Protein AF-A0A7M7N886-F1 (afdb_monomer_lite)

Secondary structure (DSSP, 8-state):
-HHHHHHHHHHHHHHHHHHHHHHHHHHHHHHHHHHHHHHHHHHHHHHHHHHHHHHHHHHHHHHHHHHHHHHHHHHHHHHHHHHHHHHHHHHHHHHHHHHHHHHHHHSPP-----SS-SSSS--S---TTSSPPPS-----TTSPP-PPPP---------------------------PPPPPPS-----GGGGS----

Sequence (198 aa):
MKVEKAKVIEVKVNMWIEERTTKEQESRKANWRLEKTKKQLEAEENRRVQEKAKENYGEWRSKKKAEKEMKEKKEKEEQSAEEEAERRRKEEAEDAYLKWKEEAKTRPFPLATRFGYPQGSVKGYHDKASYAIPSYYNPVPWMPIHTPKEHTKPVAKGKKGRGKRTNATSLGRQIQQALSPPLLFRERSAKDKLGKLR

Structure (mmCIF, N/CA/C/O backbone):
data_AF-A0A7M7N886-F1
#
_entry.id   AF-A0A7M7N886-F1
#
loop_
_atom_site.group_PDB
_atom_site.id
_atom_site.type_symbol
_atom_site.label_atom_id
_atom_site.label_alt_id
_atom_site.label_comp_id
_atom_site.label_asym_id
_atom_site.label_entity_id
_atom_site.label_seq_id
_atom_site.pdbx_PDB_ins_code
_atom_site.Cartn_x
_atom_site.Cartn_y
_atom_site.Cartn_z
_atom_site.occupancy
_atom_site.B_iso_or_equiv
_atom_site.auth_seq_id
_atom_site.auth_comp_id
_atom_site.auth_asym_id
_atom_site.auth_atom_id
_atom_site.pdbx_PDB_model_num
ATOM 1 N N . MET A 1 1 ? 44.925 1.756 -79.063 1.00 57.44 1 MET A N 1
ATOM 2 C CA . MET A 1 1 ? 43.644 2.502 -79.004 1.00 57.44 1 MET A CA 1
ATOM 3 C C . MET A 1 1 ? 42.520 1.786 -78.240 1.00 57.44 1 MET A C 1
ATOM 5 O O . MET A 1 1 ? 42.131 2.293 -77.199 1.00 57.44 1 MET A O 1
ATOM 9 N N . LYS A 1 2 ? 41.951 0.648 -78.688 1.00 66.12 2 LYS A N 1
ATOM 10 C CA . LYS A 1 2 ? 40.822 -0.003 -77.962 1.00 66.12 2 LYS A CA 1
ATOM 11 C C . LYS A 1 2 ? 41.235 -0.655 -76.629 1.00 66.12 2 LYS A C 1
ATOM 13 O O . LYS A 1 2 ? 40.514 -0.539 -75.646 1.00 66.12 2 LYS A O 1
ATOM 18 N N . VAL A 1 3 ? 42.416 -1.274 -76.590 1.00 71.88 3 VAL A N 1
ATOM 19 C CA . VAL A 1 3 ? 42.955 -1.955 -75.396 1.00 71.88 3 VAL A CA 1
ATOM 20 C C . VAL A 1 3 ? 43.339 -0.963 -74.289 1.00 71.88 3 VAL A C 1
ATOM 22 O O . VAL A 1 3 ? 43.089 -1.220 -73.119 1.00 71.88 3 VAL A O 1
ATOM 25 N N . GLU A 1 4 ? 43.883 0.205 -74.639 1.00 75.56 4 GLU A N 1
ATOM 26 C CA . GLU A 1 4 ? 44.219 1.253 -73.658 1.00 75.56 4 GLU A CA 1
ATOM 27 C C . GLU A 1 4 ? 42.962 1.866 -73.038 1.00 75.56 4 GLU A C 1
ATOM 29 O O . GLU A 1 4 ? 42.900 2.054 -71.827 1.00 75.56 4 GLU A O 1
ATOM 34 N N . LYS A 1 5 ? 41.923 2.106 -73.849 1.00 81.62 5 LYS A N 1
ATOM 35 C CA . LYS A 1 5 ? 40.625 2.591 -73.359 1.00 81.62 5 LYS A CA 1
ATOM 36 C C . LYS A 1 5 ? 39.976 1.603 -72.385 1.00 81.62 5 LYS A C 1
ATOM 38 O O . LYS A 1 5 ? 39.427 2.037 -71.381 1.00 81.62 5 LYS A O 1
ATOM 43 N N . ALA A 1 6 ? 40.078 0.296 -72.641 1.00 85.00 6 ALA A N 1
ATOM 44 C CA . ALA A 1 6 ? 39.566 -0.735 -71.736 1.00 85.00 6 ALA A CA 1
ATOM 45 C C . ALA A 1 6 ? 40.275 -0.719 -70.370 1.00 85.00 6 ALA A C 1
ATOM 47 O O . ALA A 1 6 ? 39.605 -0.725 -69.343 1.00 85.00 6 ALA A O 1
ATOM 48 N N . LYS A 1 7 ? 41.609 -0.589 -70.352 1.00 86.75 7 LYS A N 1
ATOM 49 C CA . LYS A 1 7 ? 42.390 -0.485 -69.105 1.00 86.75 7 LYS A CA 1
ATOM 50 C C . LYS A 1 7 ? 42.021 0.754 -68.283 1.00 86.75 7 LYS A C 1
ATOM 52 O O . LYS A 1 7 ? 41.897 0.676 -67.068 1.00 86.75 7 LYS A O 1
ATOM 57 N N . VAL A 1 8 ? 41.800 1.895 -68.940 1.00 88.88 8 VAL A N 1
ATOM 58 C CA . VAL A 1 8 ? 41.367 3.132 -68.261 1.00 88.88 8 VAL A CA 1
ATOM 59 C C . VAL A 1 8 ? 39.975 2.972 -67.637 1.00 88.88 8 VAL A C 1
ATOM 61 O O . VAL A 1 8 ? 39.734 3.463 -66.535 1.00 88.88 8 VAL A O 1
ATOM 64 N N . ILE A 1 9 ? 39.063 2.272 -68.317 1.00 89.75 9 ILE A N 1
ATOM 65 C CA . ILE A 1 9 ? 37.723 1.983 -67.788 1.00 89.75 9 ILE A CA 1
ATOM 66 C C . ILE A 1 9 ? 37.813 1.051 -66.576 1.00 89.75 9 ILE A C 1
ATOM 68 O O . ILE A 1 9 ? 37.182 1.328 -65.562 1.00 89.75 9 ILE A O 1
ATOM 72 N N . GLU A 1 10 ? 38.620 -0.005 -66.650 1.00 90.56 10 GLU A N 1
ATOM 73 C CA . GLU A 1 10 ? 38.804 -0.973 -65.563 1.00 90.56 10 GLU A CA 1
ATOM 74 C C . GLU A 1 10 ? 39.349 -0.319 -64.287 1.00 90.56 10 GLU A C 1
ATOM 76 O O . GLU A 1 10 ? 38.781 -0.495 -63.211 1.00 90.56 10 GLU A O 1
ATOM 81 N N . VAL A 1 11 ? 40.372 0.533 -64.411 1.00 92.88 11 VAL A N 1
ATOM 82 C CA . VAL A 1 11 ? 40.901 1.312 -63.278 1.00 92.88 11 VAL A CA 1
ATOM 83 C C . VAL A 1 11 ? 39.811 2.188 -62.660 1.00 92.88 11 VAL A C 1
ATOM 85 O O . VAL A 1 11 ? 39.666 2.230 -61.441 1.00 92.88 11 VAL A O 1
ATOM 88 N N . LYS A 1 12 ? 38.995 2.852 -63.485 1.00 94.75 12 LYS A N 1
ATOM 89 C CA . LYS A 1 12 ? 37.925 3.732 -63.000 1.00 94.75 12 LYS A CA 1
ATOM 90 C C . LYS A 1 12 ? 36.789 2.965 -62.316 1.00 94.75 12 LYS A C 1
ATOM 92 O O . LYS A 1 12 ? 36.244 3.450 -61.327 1.00 94.75 12 LYS A O 1
ATOM 97 N N . VAL A 1 13 ? 36.450 1.775 -62.813 1.00 94.44 13 VAL A N 1
ATOM 98 C CA . VAL A 1 13 ? 35.475 0.873 -62.182 1.00 94.44 13 VAL A CA 1
ATOM 99 C C . VAL A 1 13 ? 35.997 0.380 -60.833 1.00 94.44 13 VAL A C 1
ATOM 101 O O . VAL A 1 13 ? 35.259 0.439 -59.853 1.00 94.44 13 VAL A O 1
ATOM 104 N N . ASN A 1 14 ? 37.264 -0.029 -60.753 1.00 94.38 14 ASN A N 1
ATOM 105 C CA . ASN A 1 14 ? 37.869 -0.494 -59.503 1.00 94.38 14 ASN A CA 1
ATOM 106 C C . ASN A 1 14 ? 37.938 0.623 -58.455 1.00 94.38 14 ASN A C 1
ATOM 108 O O . ASN A 1 14 ? 37.490 0.419 -57.330 1.00 94.38 14 ASN A O 1
ATOM 112 N N . MET A 1 15 ? 38.369 1.828 -58.843 1.00 93.31 15 MET A N 1
ATOM 113 C CA . MET A 1 15 ? 38.343 2.999 -57.957 1.00 93.31 15 MET A CA 1
ATOM 114 C C . MET A 1 15 ? 36.932 3.293 -57.430 1.00 93.31 15 MET A C 1
ATOM 116 O O . MET A 1 15 ? 36.754 3.558 -56.245 1.00 93.31 15 MET A O 1
ATOM 120 N N . TRP A 1 16 ? 35.911 3.208 -58.290 1.00 93.81 16 TRP A N 1
ATOM 121 C CA . TRP A 1 16 ? 34.522 3.419 -57.877 1.00 93.81 16 TRP A CA 1
ATOM 122 C C . TRP A 1 16 ? 34.019 2.341 -56.903 1.00 93.81 16 TRP A C 1
ATOM 124 O O . TRP A 1 16 ? 33.287 2.648 -55.960 1.00 93.81 16 TRP A O 1
ATOM 134 N N . ILE A 1 17 ? 34.419 1.080 -57.092 1.00 94.06 17 ILE A N 1
ATOM 135 C CA . ILE A 1 17 ? 34.090 -0.020 -56.174 1.00 94.06 17 ILE A CA 1
ATOM 136 C C . ILE A 1 17 ? 34.770 0.193 -54.814 1.00 94.06 17 ILE A C 1
ATOM 138 O O . ILE A 1 17 ? 34.124 0.041 -53.775 1.00 94.06 17 ILE A O 1
ATOM 142 N N . GLU A 1 18 ? 36.044 0.578 -54.796 1.00 93.31 18 GLU A N 1
ATOM 143 C CA . GLU A 1 18 ? 36.793 0.866 -53.568 1.00 93.31 18 GLU A CA 1
ATOM 144 C C . GLU A 1 18 ? 36.196 2.054 -52.803 1.00 93.31 18 GLU A C 1
ATOM 146 O O . GLU A 1 18 ? 35.940 1.959 -51.602 1.00 93.31 18 GLU A O 1
ATOM 151 N N . GLU A 1 19 ? 35.868 3.148 -53.489 1.00 93.56 19 GLU A N 1
ATOM 152 C CA . GLU A 1 19 ? 35.222 4.313 -52.877 1.00 93.56 19 GLU A CA 1
ATOM 153 C C . GLU A 1 19 ? 33.834 3.963 -52.308 1.00 93.56 19 GLU A C 1
ATOM 155 O O . GLU A 1 19 ? 33.468 4.365 -51.201 1.00 93.56 19 GLU A O 1
ATOM 160 N N . ARG A 1 20 ? 33.051 3.147 -53.025 1.00 94.12 20 ARG A N 1
ATOM 161 C CA . ARG A 1 20 ? 31.726 2.723 -52.555 1.00 94.12 20 ARG A CA 1
ATOM 162 C C . ARG A 1 20 ? 31.818 1.794 -51.345 1.00 94.12 20 ARG A C 1
ATOM 164 O O . ARG A 1 20 ? 31.055 1.957 -50.394 1.00 94.12 20 ARG A O 1
ATOM 171 N N . THR A 1 21 ? 32.736 0.831 -51.373 1.00 93.44 21 THR A N 1
ATOM 172 C CA . THR A 1 21 ? 32.912 -0.138 -50.281 1.00 93.44 21 THR A CA 1
ATOM 173 C C . THR A 1 21 ? 33.488 0.517 -49.031 1.00 93.44 21 THR A C 1
ATOM 175 O O . THR A 1 21 ? 33.004 0.243 -47.935 1.00 93.44 21 THR A O 1
ATOM 178 N N . THR A 1 22 ? 34.450 1.431 -49.161 1.00 92.44 22 THR A N 1
ATOM 179 C CA . THR A 1 22 ? 34.992 2.198 -48.026 1.00 92.44 22 THR A CA 1
ATOM 180 C C . THR A 1 22 ? 33.922 3.073 -47.376 1.00 92.44 22 THR A C 1
ATOM 182 O O . THR A 1 22 ? 33.706 2.967 -46.168 1.00 92.44 22 THR A O 1
ATOM 185 N N . LYS A 1 23 ? 33.158 3.833 -48.169 1.00 92.00 23 LYS A N 1
ATOM 186 C CA . LYS A 1 23 ? 32.044 4.656 -47.674 1.00 92.00 23 LYS A CA 1
ATOM 187 C C . LYS A 1 23 ? 30.966 3.830 -46.971 1.00 92.00 23 LYS A C 1
ATOM 189 O O . LYS A 1 23 ? 30.429 4.234 -45.938 1.00 92.00 23 LYS A O 1
ATOM 194 N N . GLU A 1 24 ? 30.650 2.650 -47.502 1.00 93.62 24 GLU A N 1
ATOM 195 C CA . GLU A 1 24 ? 29.711 1.728 -46.866 1.00 93.62 24 GLU A CA 1
ATOM 196 C C . GLU A 1 24 ? 30.257 1.176 -45.540 1.00 93.62 24 GLU A C 1
ATOM 198 O O . GLU A 1 24 ? 29.531 1.126 -44.546 1.00 93.62 24 GLU A O 1
ATOM 203 N N . GLN A 1 25 ? 31.540 0.808 -45.482 1.00 92.00 25 GLN A N 1
ATOM 204 C CA . GLN A 1 25 ? 32.192 0.351 -44.252 1.00 92.00 25 GLN A CA 1
ATOM 205 C C . GLN A 1 25 ? 32.219 1.443 -43.177 1.00 92.00 25 GLN A C 1
ATOM 207 O O . GLN A 1 25 ? 31.954 1.164 -42.006 1.00 92.00 25 GLN A O 1
ATOM 212 N N . GLU A 1 26 ? 32.494 2.690 -43.551 1.00 94.38 26 GLU A N 1
ATOM 213 C CA . GLU A 1 26 ? 32.449 3.835 -42.639 1.00 94.38 26 GLU A CA 1
ATOM 214 C C . GLU A 1 26 ? 31.038 4.088 -42.110 1.00 94.38 26 GLU A C 1
ATOM 216 O O . GLU A 1 26 ? 30.856 4.224 -40.898 1.00 94.38 26 GLU A O 1
ATOM 221 N N . SER A 1 27 ? 30.027 4.056 -42.983 1.00 92.50 27 SER A N 1
ATOM 222 C CA . SER A 1 27 ? 28.624 4.194 -42.582 1.00 92.50 27 SER A CA 1
ATOM 223 C C . SER A 1 27 ? 28.188 3.069 -41.639 1.00 92.50 27 SER A C 1
ATOM 225 O O . SER A 1 27 ? 27.588 3.331 -40.596 1.00 92.50 27 SER A O 1
ATOM 227 N N . ARG A 1 28 ? 28.562 1.816 -41.929 1.00 94.00 28 ARG A N 1
ATOM 228 C CA . ARG A 1 28 ? 28.295 0.667 -41.048 1.00 94.00 28 ARG A CA 1
ATOM 229 C C . ARG A 1 28 ? 28.951 0.841 -39.679 1.00 94.00 28 ARG A C 1
ATOM 231 O O . ARG A 1 28 ? 28.299 0.609 -38.662 1.00 94.00 28 ARG A O 1
ATOM 238 N N . LYS A 1 29 ? 30.210 1.290 -39.626 1.00 95.44 29 LYS A N 1
ATOM 239 C CA . LYS A 1 29 ? 30.918 1.566 -38.363 1.00 95.44 29 LYS A CA 1
ATOM 240 C C . LYS A 1 29 ? 30.273 2.716 -37.587 1.00 95.44 29 LYS A C 1
ATOM 242 O O . LYS A 1 29 ? 30.140 2.612 -36.369 1.00 95.44 29 LYS A O 1
ATOM 247 N N . ALA A 1 30 ? 29.860 3.787 -38.263 1.00 94.81 30 ALA A N 1
ATOM 248 C CA . ALA A 1 30 ? 29.173 4.918 -37.644 1.00 94.81 30 ALA A CA 1
ATOM 249 C C . ALA A 1 30 ? 27.814 4.500 -37.058 1.00 94.81 30 ALA A C 1
ATOM 251 O O . ALA A 1 30 ? 27.554 4.750 -35.881 1.00 94.81 30 ALA A O 1
ATOM 252 N N . ASN A 1 31 ? 27.005 3.771 -37.831 1.00 95.06 31 ASN A N 1
ATOM 253 C CA . ASN A 1 31 ? 25.720 3.234 -37.381 1.00 95.06 31 ASN A CA 1
ATOM 254 C C . ASN A 1 31 ? 25.890 2.266 -36.206 1.00 95.06 31 ASN A C 1
ATOM 256 O O . ASN A 1 31 ? 25.141 2.342 -35.239 1.00 95.06 31 ASN A O 1
ATOM 260 N N . TRP A 1 32 ? 26.912 1.405 -36.231 1.00 95.12 32 TRP A N 1
ATOM 261 C CA . TRP A 1 32 ? 27.208 0.509 -35.111 1.00 95.12 32 TRP A CA 1
ATOM 262 C C . TRP A 1 32 ? 27.558 1.271 -33.825 1.00 95.12 32 TRP A C 1
ATOM 264 O O . TRP A 1 32 ? 27.096 0.902 -32.745 1.00 95.12 32 TRP A O 1
ATOM 274 N N . ARG A 1 33 ? 28.345 2.353 -33.923 1.00 95.50 33 ARG A N 1
ATOM 275 C CA . ARG A 1 33 ? 28.667 3.209 -32.768 1.00 95.50 33 ARG A CA 1
ATOM 276 C C . ARG A 1 33 ? 27.413 3.884 -32.217 1.00 95.50 33 ARG A C 1
ATOM 278 O O . ARG A 1 33 ? 27.222 3.861 -31.007 1.00 95.50 33 ARG A O 1
ATOM 285 N N . LEU A 1 34 ? 26.564 4.422 -33.092 1.00 96.56 34 LEU A N 1
ATOM 286 C CA . LEU A 1 34 ? 25.311 5.073 -32.709 1.00 96.56 34 LEU A CA 1
ATOM 287 C C . LEU A 1 34 ? 24.330 4.095 -32.043 1.00 96.56 34 LEU A C 1
ATOM 289 O O . LEU A 1 34 ? 23.744 4.402 -31.012 1.00 96.56 34 LEU A O 1
ATOM 293 N N . GLU A 1 35 ? 24.185 2.892 -32.592 1.00 95.69 35 GLU A N 1
ATOM 294 C CA . GLU A 1 35 ? 23.367 1.834 -31.994 1.00 95.69 35 GLU A CA 1
ATOM 295 C C . GLU A 1 35 ? 23.898 1.422 -30.620 1.00 95.69 35 GLU A C 1
ATOM 297 O O . GLU A 1 35 ? 23.133 1.240 -29.674 1.00 95.69 35 GLU A O 1
ATOM 302 N N . LYS A 1 36 ? 25.222 1.307 -30.478 1.00 96.88 36 LYS A N 1
ATOM 303 C CA . LYS A 1 36 ? 25.843 0.967 -29.198 1.00 96.88 36 LYS A CA 1
ATOM 304 C C . LYS A 1 36 ? 25.600 2.049 -28.146 1.00 96.88 36 LYS A C 1
ATOM 306 O O . LYS A 1 36 ? 25.243 1.705 -27.022 1.00 96.88 36 LYS A O 1
ATOM 311 N N . THR A 1 37 ? 25.763 3.328 -28.490 1.00 96.25 37 THR A N 1
ATOM 312 C CA . THR A 1 37 ? 25.507 4.432 -27.550 1.00 96.25 37 THR A CA 1
ATOM 313 C C . THR A 1 37 ? 24.028 4.531 -27.194 1.00 96.25 37 THR A C 1
ATOM 315 O O . THR A 1 37 ? 23.695 4.682 -26.021 1.00 96.25 37 THR A O 1
ATOM 318 N N . LYS A 1 38 ? 23.130 4.354 -28.169 1.00 97.12 38 LYS A N 1
ATOM 319 C CA . LYS A 1 38 ? 21.682 4.330 -27.934 1.00 97.12 38 LYS A CA 1
ATOM 320 C C . LYS A 1 38 ? 21.278 3.207 -26.978 1.00 97.12 38 LYS A C 1
ATOM 322 O O . LYS A 1 38 ? 20.575 3.467 -26.008 1.00 97.12 38 LYS A O 1
ATOM 327 N N . LYS A 1 39 ? 21.782 1.988 -27.191 1.00 97.12 39 LYS A N 1
ATOM 328 C CA . LYS A 1 39 ? 21.530 0.848 -26.292 1.00 97.12 39 LYS A CA 1
ATOM 329 C C . LYS A 1 39 ? 22.061 1.085 -24.881 1.00 97.12 39 LYS A C 1
ATOM 331 O O . LYS A 1 39 ? 21.437 0.654 -23.919 1.00 97.12 39 LYS A O 1
ATOM 336 N N . GLN A 1 40 ? 23.206 1.754 -24.742 1.00 96.50 40 GLN A N 1
ATOM 337 C CA . GLN A 1 40 ? 23.753 2.104 -23.429 1.00 96.50 40 GLN A CA 1
ATOM 338 C C . GLN A 1 40 ? 22.868 3.115 -22.695 1.00 96.50 40 GLN A C 1
ATOM 340 O O . GLN A 1 40 ? 22.573 2.906 -21.521 1.00 96.50 40 GLN A O 1
ATOM 345 N N . LEU A 1 41 ? 22.405 4.159 -23.388 1.00 97.25 41 LEU A N 1
ATOM 346 C CA . LEU A 1 41 ? 21.486 5.147 -22.819 1.00 97.25 41 LEU A CA 1
ATOM 347 C C . LEU A 1 41 ? 20.154 4.512 -22.407 1.00 97.25 41 LEU A C 1
ATOM 349 O O . LEU A 1 41 ? 19.687 4.736 -21.295 1.00 97.25 41 LEU A O 1
ATOM 353 N N . GLU A 1 42 ? 19.581 3.667 -23.263 1.00 96.94 42 GLU A N 1
ATOM 354 C CA . GLU A 1 42 ? 18.337 2.950 -22.971 1.00 96.94 42 GLU A CA 1
ATOM 355 C C . GLU A 1 42 ? 18.496 1.990 -21.779 1.00 96.94 42 GLU A C 1
ATOM 357 O O . GLU A 1 42 ? 17.622 1.901 -20.916 1.00 96.94 42 GLU A O 1
ATOM 362 N N . ALA A 1 43 ? 19.628 1.287 -21.678 1.00 96.81 43 ALA A N 1
ATOM 363 C CA . ALA A 1 43 ? 19.917 0.431 -20.530 1.00 96.81 43 ALA A CA 1
ATOM 364 C C . ALA A 1 43 ? 20.041 1.236 -19.224 1.00 96.81 43 ALA A C 1
ATOM 366 O O . ALA A 1 43 ? 19.553 0.794 -18.182 1.00 96.81 43 ALA A O 1
ATOM 367 N N . GLU A 1 44 ? 20.665 2.415 -19.270 1.00 96.81 44 GLU A N 1
ATOM 368 C CA . GLU A 1 44 ? 20.772 3.301 -18.112 1.00 96.81 44 GLU A CA 1
ATOM 369 C C . GLU A 1 44 ? 19.407 3.866 -17.700 1.00 96.81 44 GLU A C 1
ATOM 371 O O . GLU A 1 44 ? 19.070 3.853 -16.515 1.00 96.81 44 GLU A O 1
ATOM 376 N N . GLU A 1 45 ? 18.589 4.302 -18.659 1.00 97.00 45 GLU A N 1
ATOM 377 C CA . GLU A 1 45 ? 17.225 4.769 -18.407 1.00 97.00 45 GLU A CA 1
ATOM 378 C C . GLU A 1 45 ? 16.375 3.670 -17.764 1.00 97.00 45 GLU A C 1
ATOM 380 O O . GLU A 1 45 ? 15.770 3.888 -16.712 1.00 97.00 45 GLU A O 1
ATOM 385 N N . ASN A 1 46 ? 16.406 2.458 -18.321 1.00 96.75 46 ASN A N 1
ATOM 386 C CA . ASN A 1 46 ? 15.709 1.307 -17.757 1.00 96.75 46 ASN A CA 1
ATOM 387 C C . ASN A 1 46 ? 16.173 0.999 -16.329 1.00 96.75 46 ASN A C 1
ATOM 389 O O . ASN A 1 46 ? 15.345 0.715 -15.461 1.00 96.75 46 ASN A O 1
ATOM 393 N N . ARG A 1 47 ? 17.480 1.099 -16.051 1.00 97.25 47 ARG A N 1
ATOM 394 C CA . ARG A 1 47 ? 18.012 0.921 -14.694 1.00 97.25 47 ARG A CA 1
ATOM 395 C C . ARG A 1 47 ? 17.458 1.978 -13.740 1.00 97.25 47 ARG A C 1
ATOM 397 O O . ARG A 1 47 ? 16.971 1.623 -12.670 1.00 97.25 47 ARG A O 1
ATOM 404 N N . ARG A 1 48 ? 17.449 3.251 -14.148 1.00 96.56 48 ARG A N 1
ATOM 405 C CA . ARG A 1 48 ? 16.892 4.361 -13.355 1.00 96.56 48 ARG A CA 1
ATOM 406 C C . ARG A 1 48 ? 15.398 4.177 -13.087 1.00 96.56 48 ARG A C 1
ATOM 408 O O . ARG A 1 48 ? 14.944 4.417 -11.972 1.00 96.56 48 ARG A O 1
ATOM 415 N N . VAL A 1 49 ? 14.626 3.738 -14.082 1.00 97.69 49 VAL A N 1
ATOM 416 C CA . VAL A 1 49 ? 13.192 3.446 -13.920 1.00 97.69 49 VAL A CA 1
ATOM 417 C C . VAL A 1 49 ? 12.984 2.304 -12.924 1.00 97.69 49 VAL A C 1
ATOM 419 O O . VAL A 1 49 ? 12.127 2.408 -12.048 1.00 97.69 49 VAL A O 1
ATOM 422 N N . GLN A 1 50 ? 13.786 1.241 -13.005 1.00 96.69 50 GLN A N 1
ATOM 423 C CA . GLN A 1 50 ? 13.712 0.125 -12.061 1.00 96.69 50 GLN A CA 1
ATOM 424 C C . GLN A 1 50 ? 14.111 0.524 -10.636 1.00 96.69 50 GLN A C 1
ATOM 426 O O . GLN A 1 50 ? 13.458 0.094 -9.687 1.00 96.69 50 GLN A O 1
ATOM 431 N N . GLU A 1 51 ? 15.158 1.332 -10.467 1.00 97.44 51 GLU A N 1
ATOM 432 C CA . GLU A 1 51 ? 15.580 1.862 -9.164 1.00 97.44 51 GLU A CA 1
ATOM 433 C C . GLU A 1 51 ? 14.462 2.708 -8.537 1.00 97.44 51 GLU A C 1
ATOM 435 O O . GLU A 1 51 ? 14.029 2.407 -7.425 1.00 97.44 51 GLU A O 1
ATOM 440 N N . LYS A 1 52 ? 13.889 3.652 -9.296 1.00 97.81 52 LYS A N 1
ATOM 441 C CA . LYS A 1 52 ? 12.732 4.451 -8.855 1.00 97.81 52 LYS A CA 1
ATOM 442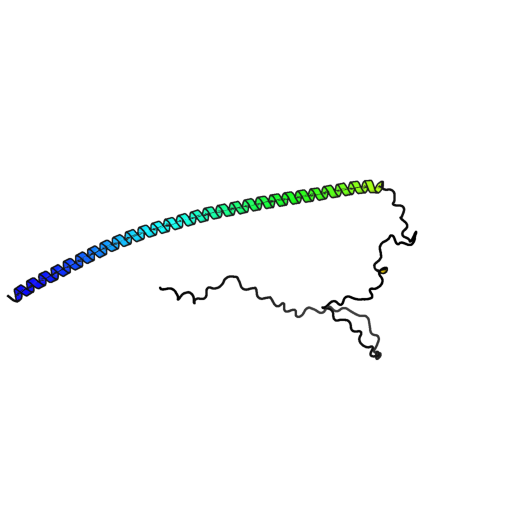 C C . LYS A 1 52 ? 11.517 3.592 -8.512 1.00 97.81 52 LYS A C 1
ATOM 444 O O . LYS A 1 52 ? 10.830 3.847 -7.530 1.00 97.81 52 LYS A O 1
ATOM 449 N N . ALA A 1 53 ? 11.233 2.557 -9.303 1.00 97.12 53 ALA A N 1
ATOM 450 C CA . ALA A 1 53 ? 10.121 1.652 -9.023 1.00 97.12 53 ALA A CA 1
ATOM 451 C C . ALA A 1 53 ? 10.326 0.882 -7.708 1.00 97.12 53 ALA A C 1
ATOM 453 O O . ALA A 1 53 ? 9.375 0.711 -6.943 1.00 97.12 53 ALA A O 1
ATOM 454 N N . LYS A 1 54 ? 11.558 0.440 -7.424 1.00 97.62 54 LYS A N 1
ATOM 455 C CA . LYS A 1 54 ? 11.909 -0.234 -6.165 1.00 97.62 54 LYS A CA 1
ATOM 456 C C . LYS A 1 54 ? 11.800 0.707 -4.967 1.00 97.62 54 LYS A C 1
ATOM 458 O O . LYS A 1 54 ? 11.250 0.298 -3.947 1.00 97.62 54 LYS A O 1
ATOM 463 N N . GLU A 1 55 ? 12.283 1.939 -5.102 1.00 97.56 55 GLU A N 1
ATOM 464 C CA . GLU A 1 55 ? 12.183 2.981 -4.075 1.00 97.56 55 GLU A CA 1
ATOM 465 C C . GLU A 1 55 ? 10.716 3.295 -3.755 1.00 97.56 55 GLU A C 1
ATOM 467 O O . GLU A 1 55 ? 10.279 3.089 -2.623 1.00 97.56 55 GLU A O 1
ATOM 472 N N . ASN A 1 56 ? 9.917 3.621 -4.777 1.00 97.75 56 ASN A N 1
ATOM 473 C CA . ASN A 1 56 ? 8.484 3.890 -4.634 1.00 97.75 56 ASN A CA 1
ATOM 474 C C . ASN A 1 56 ? 7.732 2.721 -3.982 1.00 97.75 56 ASN A C 1
ATOM 476 O O . ASN A 1 56 ? 6.856 2.916 -3.137 1.00 97.75 56 ASN A O 1
ATOM 480 N N . TYR A 1 57 ? 8.057 1.482 -4.365 1.00 97.00 57 TYR A N 1
ATOM 481 C CA . TYR A 1 57 ? 7.455 0.299 -3.756 1.00 97.00 57 TYR A CA 1
ATOM 482 C C . TYR A 1 57 ? 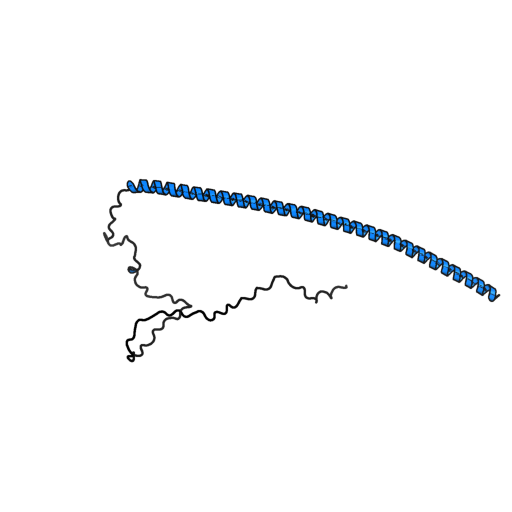7.851 0.147 -2.281 1.00 97.00 57 TYR A C 1
ATOM 484 O O . TYR A 1 57 ? 7.006 -0.191 -1.447 1.00 97.00 57 TYR A O 1
ATOM 492 N N . GLY A 1 58 ? 9.114 0.420 -1.945 1.00 97.81 58 GLY A N 1
ATOM 493 C CA . GLY A 1 58 ? 9.612 0.431 -0.572 1.00 97.81 58 GLY A CA 1
ATOM 494 C C . GLY A 1 58 ? 8.890 1.460 0.298 1.00 97.81 58 GLY A C 1
ATOM 495 O O . GLY A 1 58 ? 8.379 1.111 1.364 1.00 97.81 58 GLY A O 1
ATOM 496 N N . GLU A 1 59 ? 8.767 2.696 -0.182 1.00 97.75 59 GLU A N 1
ATOM 497 C CA . GLU A 1 59 ? 8.031 3.764 0.500 1.00 97.75 59 GLU A CA 1
ATOM 498 C C . GLU A 1 59 ? 6.558 3.406 0.704 1.00 97.75 59 GLU A C 1
ATOM 500 O O . GLU A 1 59 ? 6.031 3.505 1.817 1.00 97.75 59 GLU A O 1
ATOM 505 N N . TRP A 1 60 ? 5.891 2.922 -0.347 1.00 97.94 60 TRP A N 1
ATOM 506 C CA . TRP A 1 60 ? 4.496 2.497 -0.274 1.00 97.94 60 TRP A CA 1
ATOM 507 C C . TRP A 1 60 ? 4.294 1.379 0.753 1.00 97.94 60 TRP A C 1
ATOM 509 O O . TRP A 1 60 ? 3.350 1.425 1.548 1.00 97.94 60 TRP A O 1
ATOM 519 N N . ARG A 1 61 ? 5.202 0.396 0.790 1.00 96.88 61 ARG A N 1
ATOM 520 C CA . ARG A 1 61 ? 5.169 -0.704 1.762 1.00 96.88 61 ARG A CA 1
ATOM 521 C C . ARG A 1 61 ? 5.328 -0.193 3.193 1.00 96.88 61 ARG A C 1
ATOM 523 O O . ARG A 1 61 ? 4.575 -0.616 4.070 1.00 96.88 61 ARG A O 1
ATOM 530 N N . SER A 1 62 ? 6.271 0.718 3.425 1.00 96.94 62 SER A N 1
ATOM 531 C CA . SER A 1 62 ? 6.494 1.341 4.734 1.00 96.94 62 SER A CA 1
ATOM 532 C C . SER A 1 62 ? 5.272 2.138 5.185 1.00 96.94 62 SER A C 1
ATOM 534 O O . SER A 1 62 ? 4.793 1.946 6.303 1.00 96.94 62 SER A O 1
ATOM 536 N N . LYS A 1 63 ? 4.684 2.938 4.287 1.00 97.69 63 LYS A N 1
ATOM 537 C CA . LYS A 1 63 ? 3.444 3.680 4.550 1.00 97.69 63 LYS A CA 1
ATOM 538 C C . LYS A 1 63 ? 2.283 2.747 4.890 1.00 97.69 63 LYS A C 1
ATOM 540 O O . LYS A 1 63 ? 1.563 2.993 5.853 1.00 97.69 63 LYS A O 1
ATOM 545 N N . LYS A 1 64 ? 2.126 1.643 4.154 1.00 97.50 64 LYS A N 1
ATOM 546 C CA . LYS A 1 64 ? 1.085 0.641 4.428 1.00 97.50 64 LYS A CA 1
ATOM 547 C C . LYS A 1 64 ? 1.283 -0.078 5.756 1.00 97.50 64 LYS A C 1
ATOM 549 O O . LYS A 1 64 ? 0.297 -0.395 6.417 1.00 97.50 64 LYS A O 1
ATOM 554 N N . LYS A 1 65 ? 2.529 -0.334 6.159 1.00 97.19 65 LYS A N 1
ATOM 555 C CA . LYS A 1 65 ? 2.831 -0.913 7.471 1.00 97.19 65 LYS A CA 1
ATOM 556 C C . LYS A 1 65 ? 2.466 0.057 8.598 1.00 97.19 65 LYS A C 1
ATOM 558 O O . LYS A 1 65 ? 1.765 -0.348 9.517 1.00 97.19 65 LYS A O 1
ATOM 563 N N . ALA A 1 66 ? 2.863 1.324 8.479 1.00 97.19 66 ALA A N 1
ATOM 564 C CA . ALA A 1 66 ? 2.530 2.360 9.456 1.00 97.19 66 ALA A CA 1
ATOM 565 C C . ALA A 1 66 ? 1.011 2.580 9.580 1.00 97.19 66 ALA A C 1
ATOM 567 O O . ALA A 1 66 ? 0.488 2.670 10.684 1.00 97.19 66 ALA A O 1
ATOM 568 N N . GLU A 1 67 ? 0.280 2.597 8.460 1.00 96.25 67 GLU A N 1
ATOM 569 C CA . GLU A 1 67 ? -1.186 2.705 8.453 1.00 96.25 67 GLU A CA 1
ATOM 570 C C . GLU A 1 67 ? -1.856 1.538 9.197 1.00 96.25 67 GLU A C 1
ATOM 572 O O . GLU A 1 67 ? -2.772 1.755 9.990 1.00 96.25 67 GLU A O 1
ATOM 577 N N . LYS A 1 68 ? -1.380 0.304 8.981 1.00 95.88 68 LYS A N 1
ATOM 578 C CA . LYS A 1 68 ? -1.880 -0.876 9.701 1.00 95.88 68 LYS A CA 1
ATOM 579 C C . LYS A 1 68 ? -1.601 -0.795 11.197 1.00 95.88 68 LYS A C 1
ATOM 581 O O . LYS A 1 68 ? -2.506 -1.052 11.976 1.00 95.88 68 LYS A O 1
ATOM 586 N N . GLU A 1 69 ? -0.390 -0.406 11.582 1.00 96.00 69 GLU A N 1
ATOM 587 C CA . GLU A 1 69 ? -0.007 -0.282 12.991 1.00 96.00 69 GLU A CA 1
ATOM 588 C C . GLU A 1 69 ? -0.819 0.807 13.709 1.00 96.00 69 GLU A C 1
ATOM 590 O O . GLU A 1 69 ? -1.267 0.606 14.833 1.00 96.00 69 GLU A O 1
ATOM 595 N N . MET A 1 70 ? -1.071 1.946 13.056 1.00 94.38 70 MET A N 1
ATOM 596 C CA . MET A 1 70 ? -1.931 2.998 13.612 1.00 94.38 70 MET A CA 1
ATOM 597 C C . MET A 1 70 ? -3.377 2.523 13.773 1.00 94.38 70 MET A C 1
ATOM 599 O O . MET A 1 70 ? -4.018 2.832 14.775 1.00 94.38 70 MET A O 1
ATOM 603 N N . LYS A 1 71 ? -3.889 1.750 12.807 1.00 95.94 71 LYS A N 1
ATOM 604 C CA . LYS A 1 71 ? -5.230 1.166 12.896 1.00 95.94 71 LYS A CA 1
ATOM 605 C C . LYS A 1 71 ? -5.328 0.148 14.033 1.00 95.94 71 LYS A C 1
ATOM 607 O O . LYS A 1 71 ? -6.279 0.206 14.798 1.00 95.94 71 LYS A O 1
ATOM 612 N N . GLU A 1 72 ? -4.338 -0.728 14.164 1.00 95.81 72 GLU A N 1
ATOM 613 C CA . GLU A 1 72 ? -4.271 -1.734 15.228 1.00 95.81 72 GLU A CA 1
ATOM 614 C C . GLU A 1 72 ? -4.166 -1.088 16.615 1.00 95.81 72 GLU A C 1
ATOM 616 O O . GLU A 1 72 ? -4.874 -1.486 17.535 1.00 95.81 72 GLU A O 1
ATOM 621 N N . LYS A 1 73 ? -3.345 -0.040 16.768 1.00 95.75 73 LYS A N 1
ATOM 622 C CA . LYS A 1 73 ? -3.264 0.724 18.024 1.00 95.75 73 LYS A CA 1
ATOM 623 C C . LYS A 1 73 ? -4.602 1.354 18.393 1.00 95.75 73 LYS A C 1
ATOM 625 O O . LYS A 1 73 ? -5.007 1.252 19.544 1.00 95.75 73 LYS A O 1
ATOM 630 N N . LYS A 1 74 ? -5.290 1.956 17.419 1.00 95.88 74 LYS A N 1
ATOM 631 C CA . LYS A 1 74 ? -6.605 2.562 17.639 1.00 95.88 74 LYS A CA 1
ATOM 632 C C . LYS A 1 74 ? -7.658 1.523 18.025 1.00 95.88 74 LYS A C 1
ATOM 634 O O . LYS A 1 74 ? -8.417 1.755 18.953 1.00 95.88 74 LYS A O 1
ATOM 639 N N . GLU A 1 75 ? -7.682 0.382 17.342 1.00 95.56 75 GLU A N 1
ATOM 640 C CA . GLU A 1 75 ? -8.605 -0.716 17.652 1.00 95.56 75 GLU A CA 1
ATOM 641 C C . GLU A 1 75 ? -8.341 -1.288 19.050 1.00 95.56 75 GLU A C 1
ATOM 643 O O . GLU A 1 75 ? -9.278 -1.532 19.801 1.00 95.56 75 GLU A O 1
ATOM 648 N N . LYS A 1 76 ? -7.072 -1.425 19.444 1.00 95.69 76 LYS A N 1
ATOM 649 C CA . LYS A 1 76 ? -6.702 -1.868 20.791 1.00 95.69 76 LYS A CA 1
ATOM 650 C C . LYS A 1 76 ? -7.104 -0.862 21.874 1.00 95.69 76 LYS A C 1
ATOM 652 O O . LYS A 1 76 ? -7.555 -1.270 22.940 1.00 95.69 76 LYS A O 1
ATOM 657 N N . GLU A 1 77 ? -6.932 0.433 21.617 1.00 95.19 77 GLU A N 1
ATOM 658 C CA . GLU A 1 77 ? -7.374 1.497 22.525 1.00 95.19 77 GLU A CA 1
ATOM 659 C C . GLU A 1 77 ? -8.902 1.487 22.677 1.00 95.19 77 GLU A C 1
ATOM 661 O O . GLU A 1 77 ? -9.401 1.492 23.799 1.00 95.19 77 GLU A O 1
ATOM 666 N N . GLU A 1 78 ? -9.637 1.370 21.569 1.00 94.81 78 GLU A N 1
ATOM 667 C CA . GLU A 1 78 ? -11.101 1.280 21.559 1.00 94.81 78 GLU A CA 1
ATOM 668 C C . GLU A 1 78 ? -11.606 0.035 22.301 1.00 94.81 78 GLU A C 1
ATOM 670 O O . GLU A 1 78 ? -12.490 0.157 23.145 1.00 94.81 78 GLU A O 1
ATOM 675 N N . GLN A 1 79 ? -10.986 -1.131 22.085 1.00 93.00 79 GLN A N 1
ATOM 676 C CA . GLN A 1 79 ? -11.296 -2.356 22.833 1.00 93.00 79 GLN A CA 1
ATOM 677 C C . GLN A 1 79 ? -11.046 -2.182 24.334 1.00 93.00 79 GLN A C 1
ATOM 679 O O . GLN A 1 79 ? -11.905 -2.519 25.143 1.00 93.00 79 GLN A O 1
ATOM 684 N N . SER A 1 80 ? -9.906 -1.601 24.723 1.00 93.44 80 SER A N 1
ATOM 685 C CA . SER A 1 80 ? -9.611 -1.363 26.142 1.00 93.44 80 SER A CA 1
ATOM 686 C C . SER A 1 80 ? -10.582 -0.369 26.789 1.00 93.44 80 SER A C 1
ATOM 688 O O . SER A 1 80 ? -10.983 -0.553 27.938 1.00 93.44 80 SER A O 1
ATOM 690 N N . ALA A 1 81 ? -11.010 0.652 26.042 1.00 94.94 81 ALA A N 1
ATOM 691 C CA . ALA A 1 81 ? -11.995 1.622 26.502 1.00 94.94 81 ALA A CA 1
ATOM 692 C C . ALA A 1 81 ? -13.394 0.998 26.627 1.00 94.94 81 ALA A C 1
ATOM 694 O O . ALA A 1 81 ? -14.124 1.316 27.567 1.00 94.94 81 ALA A O 1
ATOM 695 N N . GLU A 1 82 ? -13.774 0.099 25.715 1.00 95.06 82 GLU A N 1
ATOM 696 C CA . GLU A 1 82 ? -15.042 -0.631 25.780 1.00 95.06 82 GLU A CA 1
ATOM 697 C C . GLU A 1 82 ? -15.070 -1.604 26.966 1.00 95.06 82 GLU A C 1
ATOM 699 O O . GLU A 1 82 ? -16.054 -1.627 27.706 1.00 95.06 82 GLU A O 1
ATOM 704 N N . GLU A 1 83 ? -13.977 -2.331 27.216 1.00 94.44 83 GLU A N 1
ATOM 705 C CA . GLU A 1 83 ? -13.832 -3.200 28.391 1.00 94.44 83 GLU A CA 1
ATOM 706 C C . GLU A 1 83 ? -13.949 -2.409 29.705 1.00 94.44 83 GLU A C 1
ATOM 708 O O . GLU A 1 83 ? -14.654 -2.825 30.631 1.00 94.44 83 GLU A O 1
ATOM 713 N N . GLU A 1 84 ? -13.305 -1.240 29.795 1.00 94.56 84 GLU A N 1
ATOM 714 C CA . GLU A 1 84 ? -13.420 -0.369 30.967 1.00 94.56 84 GLU A CA 1
ATOM 715 C C . GLU A 1 84 ? -14.843 0.185 31.127 1.00 94.56 84 GLU A C 1
ATOM 717 O O . GLU A 1 84 ? -15.388 0.180 32.234 1.00 94.56 84 GLU A O 1
ATOM 722 N N . ALA A 1 85 ? -15.483 0.609 30.035 1.00 95.06 85 ALA A N 1
ATOM 723 C CA . ALA A 1 85 ? -16.865 1.079 30.056 1.00 95.06 85 ALA A CA 1
ATOM 724 C C . ALA A 1 85 ? -17.848 -0.029 30.471 1.00 95.06 85 ALA A C 1
ATOM 726 O O . ALA A 1 85 ? -18.795 0.234 31.218 1.00 95.06 85 ALA A O 1
ATOM 727 N N . GLU A 1 86 ? -17.630 -1.272 30.033 1.00 95.00 86 GLU A N 1
ATOM 728 C CA . GLU A 1 86 ? -18.438 -2.417 30.450 1.00 95.00 86 GLU A CA 1
ATOM 729 C C . GLU A 1 86 ? -18.239 -2.722 31.938 1.00 95.00 86 GLU A C 1
ATOM 731 O O . GLU A 1 86 ? -19.218 -2.966 32.649 1.00 95.00 86 GLU A O 1
ATOM 736 N N . ARG A 1 87 ? -16.997 -2.656 32.436 1.00 95.44 87 ARG A N 1
ATOM 737 C CA . ARG A 1 87 ? -16.708 -2.836 33.864 1.00 95.44 87 ARG A CA 1
ATOM 738 C C . ARG A 1 87 ? -17.397 -1.765 34.709 1.00 95.44 87 ARG A C 1
ATOM 740 O O . ARG A 1 87 ? -18.078 -2.111 35.669 1.00 95.44 87 ARG A O 1
ATOM 747 N N . ARG A 1 88 ? -17.322 -0.495 34.301 1.00 95.69 88 ARG A N 1
ATOM 748 C CA . ARG A 1 88 ? -18.022 0.611 34.977 1.00 95.69 88 ARG A CA 1
ATOM 749 C C . ARG A 1 88 ? -19.534 0.426 34.976 1.00 95.69 88 ARG A C 1
ATOM 751 O O . ARG A 1 88 ? -20.162 0.586 36.012 1.00 95.69 88 ARG A O 1
ATOM 758 N N . ARG A 1 89 ? -20.122 0.008 33.851 1.00 96.56 89 ARG A N 1
ATOM 759 C CA . ARG A 1 89 ? -21.562 -0.292 33.777 1.00 96.56 89 ARG A CA 1
ATOM 760 C C . ARG A 1 89 ? -21.965 -1.413 34.743 1.00 96.56 89 ARG A C 1
ATOM 762 O O . ARG A 1 89 ? -23.059 -1.361 35.298 1.00 96.56 89 ARG A O 1
ATOM 769 N N . LYS A 1 90 ? -21.112 -2.428 34.927 1.00 97.00 90 LYS A N 1
ATOM 770 C CA . LYS A 1 90 ? -21.343 -3.515 35.895 1.00 97.00 90 LYS A CA 1
ATOM 771 C C . LYS A 1 90 ? -21.270 -3.004 37.332 1.00 97.00 90 LYS A C 1
ATOM 773 O O . LYS A 1 90 ? -22.209 -3.246 38.080 1.00 97.00 90 LYS A O 1
ATOM 778 N N . GLU A 1 91 ? -20.225 -2.253 37.676 1.00 96.88 91 GLU A N 1
ATOM 779 C CA . GLU A 1 91 ? -20.060 -1.633 39.001 1.00 96.88 91 GLU A CA 1
ATOM 780 C C . GLU A 1 91 ? -21.257 -0.717 39.337 1.00 96.88 91 GLU A C 1
ATOM 782 O O . GLU A 1 91 ? -21.895 -0.882 40.372 1.00 96.88 91 GLU A O 1
ATOM 787 N N . GLU A 1 92 ? -21.661 0.161 38.412 1.00 97.06 92 GLU A N 1
ATOM 788 C CA . GLU A 1 92 ? -22.827 1.042 38.580 1.00 97.06 92 GLU A CA 1
ATOM 789 C C . GLU A 1 92 ? -24.142 0.265 38.760 1.00 97.06 92 GLU A C 1
ATOM 791 O O . GLU A 1 92 ? -25.007 0.668 39.543 1.00 97.06 92 GLU A O 1
ATOM 796 N N . ALA A 1 93 ? -24.318 -0.850 38.045 1.00 96.56 93 ALA A N 1
ATOM 797 C CA . ALA A 1 93 ? -25.500 -1.698 38.181 1.00 96.56 93 ALA A CA 1
ATOM 798 C C . ALA A 1 93 ? -25.530 -2.437 39.528 1.00 96.56 93 ALA A C 1
ATOM 800 O O . ALA A 1 93 ? -26.600 -2.565 40.130 1.00 96.56 93 ALA A O 1
ATOM 801 N N . GLU A 1 94 ? -24.379 -2.905 40.011 1.00 96.94 94 GLU A N 1
ATOM 802 C CA . GLU A 1 94 ? -24.242 -3.530 41.329 1.00 96.94 94 GLU A CA 1
ATOM 803 C C . GLU A 1 94 ? -24.519 -2.522 42.450 1.00 96.94 94 GLU A C 1
ATOM 805 O O . GLU A 1 94 ? -25.326 -2.807 43.340 1.00 96.94 94 GLU A O 1
ATOM 810 N N . ASP A 1 95 ? -23.959 -1.315 42.359 1.00 97.19 95 ASP A N 1
ATOM 811 C CA . ASP A 1 95 ? -24.215 -0.226 43.304 1.00 97.19 95 ASP A CA 1
ATOM 812 C C . ASP A 1 95 ? -25.695 0.181 43.311 1.00 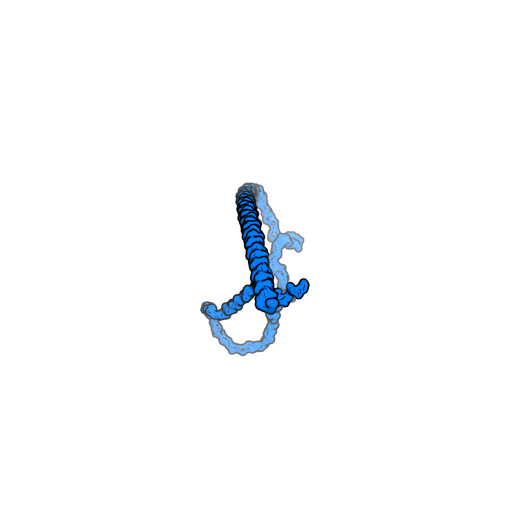97.19 95 ASP A C 1
ATOM 814 O O . ASP A 1 95 ? -26.313 0.320 44.375 1.00 97.19 95 ASP A O 1
ATOM 818 N N . ALA A 1 96 ? -26.309 0.313 42.130 1.00 97.19 96 ALA A N 1
ATOM 819 C CA . ALA A 1 96 ? -27.736 0.598 42.001 1.00 97.19 96 ALA A CA 1
ATOM 820 C C . ALA A 1 96 ? -28.601 -0.514 42.614 1.00 97.19 96 ALA A C 1
ATOM 822 O O . ALA A 1 96 ? -29.599 -0.225 43.281 1.00 97.19 96 ALA A O 1
ATOM 823 N N . TYR A 1 97 ? -28.218 -1.780 42.432 1.00 96.44 97 TYR A N 1
ATOM 824 C CA . TYR A 1 97 ? -28.909 -2.922 43.024 1.00 96.44 97 TYR A CA 1
ATOM 825 C C . TYR A 1 97 ? -28.791 -2.937 44.549 1.00 96.44 97 TYR A C 1
ATOM 827 O O . TYR A 1 97 ? -29.794 -3.141 45.234 1.00 96.44 97 TYR A O 1
ATOM 835 N N . LEU A 1 98 ? -27.597 -2.702 45.096 1.00 96.69 98 LEU A N 1
ATOM 836 C CA . LEU A 1 98 ? -27.381 -2.634 46.541 1.00 96.69 98 LEU A CA 1
ATOM 837 C C . LEU A 1 98 ? -28.195 -1.501 47.162 1.00 96.69 98 LEU A C 1
ATOM 839 O O . LEU A 1 98 ? -28.902 -1.718 48.147 1.00 96.69 98 LEU A O 1
ATOM 843 N N . LYS A 1 99 ? -28.175 -0.320 46.539 1.00 96.12 99 LYS A N 1
ATOM 844 C CA . LYS A 1 99 ? -28.995 0.813 46.964 1.00 96.12 99 LYS A CA 1
ATOM 845 C C . LYS A 1 99 ? -30.485 0.472 46.934 1.00 96.12 99 LYS A C 1
ATOM 847 O O . LYS A 1 99 ? -31.173 0.654 47.936 1.00 96.12 99 LYS A O 1
ATOM 852 N N . TRP A 1 100 ? -30.975 -0.092 45.829 1.00 95.38 100 TRP A N 1
ATOM 853 C CA . TRP A 1 100 ? -32.364 -0.541 45.713 1.00 95.38 100 TRP A CA 1
ATOM 854 C C . TRP A 1 100 ? -32.724 -1.593 46.768 1.00 95.38 100 TRP A C 1
ATOM 856 O O . TRP A 1 100 ? -33.818 -1.553 47.324 1.00 95.38 100 TRP A O 1
ATOM 866 N N . LYS A 1 101 ? -31.819 -2.528 47.069 1.00 94.81 101 LYS A N 1
ATOM 867 C CA . LYS A 1 101 ? -32.025 -3.581 48.069 1.00 94.81 101 LYS A CA 1
ATOM 868 C C . LYS A 1 101 ? -32.201 -2.996 49.467 1.00 94.81 101 LYS A C 1
ATOM 870 O O . LYS A 1 101 ? -33.066 -3.463 50.207 1.00 94.81 101 LYS A O 1
ATOM 875 N N . GLU A 1 102 ? -31.411 -1.991 49.832 1.00 94.12 102 GLU A N 1
ATOM 876 C CA . GLU A 1 102 ? -31.571 -1.296 51.113 1.00 94.12 102 GLU A CA 1
ATOM 877 C C . GLU A 1 102 ? -32.857 -0.457 51.143 1.00 94.12 102 GLU A C 1
ATOM 879 O O . GLU A 1 102 ? -33.614 -0.530 52.111 1.00 94.12 102 GLU A O 1
ATOM 884 N N . GLU A 1 103 ? -33.186 0.245 50.055 1.00 92.94 103 GLU A N 1
ATOM 885 C CA . GLU A 1 103 ? -34.457 0.973 49.919 1.00 92.94 103 GLU A CA 1
ATOM 886 C C . GLU A 1 103 ? -35.681 0.041 49.943 1.00 92.94 103 GLU A C 1
ATOM 888 O O . GLU A 1 103 ? -36.734 0.392 50.470 1.00 92.94 103 GLU A O 1
ATOM 893 N N . ALA A 1 104 ? -35.578 -1.176 49.411 1.00 88.50 104 ALA A N 1
ATOM 894 C CA . ALA A 1 104 ? -36.668 -2.146 49.414 1.00 88.50 104 ALA A CA 1
ATOM 895 C C . ALA A 1 104 ? -37.017 -2.630 50.830 1.00 88.50 104 ALA A C 1
ATOM 897 O O . ALA A 1 104 ? -38.177 -2.951 51.081 1.00 88.50 104 ALA A O 1
ATOM 898 N N . LYS A 1 105 ? -36.051 -2.644 51.761 1.00 89.75 105 LYS A N 1
ATOM 899 C CA . LYS A 1 105 ? -36.306 -2.969 53.176 1.00 89.75 105 LYS A CA 1
ATOM 900 C C . LYS A 1 105 ? -37.094 -1.870 53.888 1.00 89.75 105 LYS A C 1
ATOM 902 O O . LYS A 1 105 ? -37.845 -2.170 54.810 1.00 89.75 105 LYS A O 1
ATOM 907 N N . THR A 1 106 ? -36.908 -0.612 53.488 1.00 87.38 106 THR A N 1
ATOM 908 C CA . THR A 1 106 ? -37.573 0.551 54.097 1.00 87.38 106 THR A CA 1
ATOM 909 C C . THR A 1 106 ? -38.845 0.962 53.363 1.00 87.38 106 THR A C 1
ATOM 911 O O . THR A 1 106 ? -39.656 1.704 53.920 1.00 87.38 106 THR A O 1
ATOM 914 N N . ARG A 1 107 ? -39.059 0.477 52.131 1.00 82.75 107 ARG A N 1
ATOM 915 C CA . ARG A 1 107 ? -40.284 0.749 51.378 1.00 82.75 107 ARG A CA 1
ATOM 916 C C . ARG A 1 107 ? -41.491 0.220 52.152 1.00 82.75 107 ARG A C 1
ATOM 918 O O . ARG A 1 107 ? -41.531 -0.968 52.477 1.00 82.75 107 ARG A O 1
ATOM 925 N N . PRO A 1 108 ? -42.509 1.066 52.401 1.00 81.31 108 PRO A N 1
ATOM 926 C CA . PRO A 1 108 ? -43.754 0.578 52.961 1.00 81.31 108 PRO A CA 1
ATOM 927 C C . PRO A 1 108 ? -44.301 -0.490 52.018 1.00 81.31 108 PRO A C 1
ATOM 929 O O . PRO A 1 108 ? -44.307 -0.296 50.797 1.00 81.31 108 PRO A O 1
ATOM 932 N N . PHE A 1 109 ? -44.732 -1.623 52.581 1.00 72.75 109 PHE A N 1
ATOM 933 C CA . PHE A 1 109 ? -45.409 -2.663 51.817 1.00 72.75 109 PHE A CA 1
ATOM 934 C C . PHE A 1 109 ? -46.525 -1.971 51.031 1.00 72.75 109 PHE A C 1
ATOM 936 O O . PHE A 1 109 ? -47.371 -1.333 51.670 1.00 72.75 109 PHE A O 1
ATOM 943 N N . PRO A 1 110 ? -46.518 -1.997 49.683 1.00 69.06 110 PRO A N 1
ATOM 944 C CA . PRO A 1 110 ? -47.619 -1.426 48.937 1.00 69.06 110 PRO A CA 1
ATOM 945 C C . PRO A 1 110 ? -48.846 -2.192 49.404 1.00 69.06 110 PRO A C 1
ATOM 947 O O . PRO A 1 110 ? -48.965 -3.384 49.121 1.00 69.06 110 PRO A O 1
ATOM 950 N N . LEU A 1 111 ? -49.696 -1.526 50.199 1.00 59.22 111 LEU A N 1
ATOM 951 C CA . LEU A 1 111 ? -50.992 -2.037 50.626 1.00 59.22 111 LEU A CA 1
ATOM 952 C C . LEU A 1 111 ? -51.592 -2.635 49.377 1.00 59.22 111 LEU A C 1
ATOM 954 O O . LEU A 1 111 ? -51.825 -1.867 48.440 1.00 59.22 111 LEU A O 1
ATOM 958 N N . ALA A 1 112 ? -51.700 -3.970 49.352 1.00 58.91 112 ALA A N 1
ATOM 959 C CA . ALA A 1 112 ? -52.103 -4.751 48.197 1.00 58.91 112 ALA A CA 1
ATOM 960 C C . ALA A 1 112 ? -53.251 -3.997 47.544 1.00 58.91 112 ALA A C 1
ATOM 962 O O . ALA A 1 112 ? -54.362 -3.966 48.080 1.00 58.91 112 ALA A O 1
ATOM 963 N N . THR A 1 113 ? -52.937 -3.234 46.494 1.00 56.41 113 THR A N 1
ATOM 964 C CA . THR A 1 113 ? -53.918 -2.331 45.918 1.00 56.41 113 THR A CA 1
ATOM 965 C C . THR A 1 113 ? -54.842 -3.295 45.243 1.00 56.41 113 THR A C 1
ATOM 967 O O . THR A 1 113 ? -54.434 -3.996 44.321 1.00 56.41 113 THR A O 1
ATOM 970 N N . ARG A 1 114 ? -55.984 -3.459 45.904 1.00 56.22 114 ARG A N 1
AT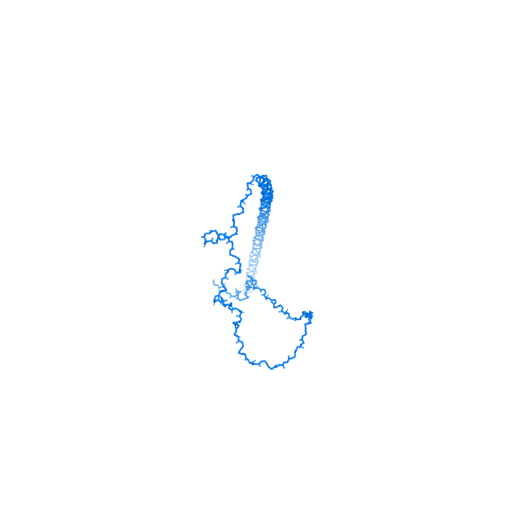OM 971 C CA . ARG A 1 114 ? -56.856 -4.618 45.853 1.00 56.22 114 ARG A CA 1
ATOM 972 C C . ARG A 1 114 ? -56.953 -5.070 44.405 1.00 56.22 114 ARG A C 1
ATOM 974 O O . ARG A 1 114 ? -57.546 -4.373 43.589 1.00 56.22 114 ARG A O 1
ATOM 981 N N . PHE A 1 115 ? -56.318 -6.195 44.083 1.00 54.94 115 PHE A N 1
ATOM 982 C CA . PHE A 1 115 ? -56.626 -6.901 42.852 1.00 54.94 115 PHE A CA 1
ATOM 983 C C . PHE A 1 115 ? -58.112 -7.234 42.943 1.00 54.94 115 PHE A C 1
ATOM 985 O O . PHE A 1 115 ? -58.529 -8.031 43.779 1.00 54.94 115 PHE A O 1
ATOM 992 N N . GLY A 1 116 ? -58.916 -6.525 42.165 1.00 61.41 116 GLY A N 1
ATOM 993 C CA . GLY A 1 116 ? -60.366 -6.608 42.237 1.00 61.41 116 GLY A CA 1
ATOM 994 C C . GLY A 1 116 ? -61.001 -5.272 41.902 1.00 61.41 116 GLY A C 1
ATOM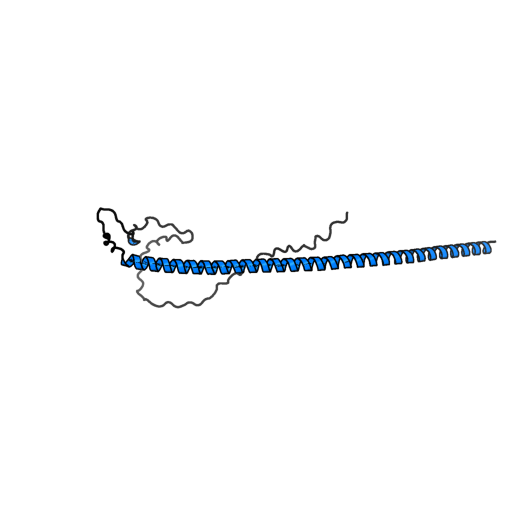 995 O O . GLY A 1 116 ? -60.461 -4.232 42.248 1.00 61.41 116 GLY A O 1
ATOM 996 N N . TYR A 1 117 ? -62.141 -5.338 41.217 1.00 54.12 117 TYR A N 1
ATOM 997 C CA . TYR A 1 117 ? -63.038 -4.241 40.847 1.00 54.12 117 TYR A CA 1
ATOM 998 C C . TYR A 1 117 ? -63.444 -3.410 42.079 1.00 54.12 117 TYR A C 1
ATOM 1000 O O . TYR A 1 117 ? -64.367 -3.814 42.785 1.00 54.12 117 TYR A O 1
ATOM 1008 N N . PRO A 1 118 ? -62.848 -2.237 42.368 1.00 56.16 118 PRO A N 1
ATOM 1009 C CA . PRO A 1 118 ? -63.319 -1.439 43.493 1.00 56.16 118 PRO A CA 1
ATOM 1010 C C . PRO A 1 118 ? -64.443 -0.491 43.045 1.00 56.16 118 PRO A C 1
ATOM 1012 O O . PRO A 1 118 ? -65.241 -0.074 43.874 1.00 56.16 118 PRO A O 1
ATOM 1015 N N . GLN A 1 119 ? -64.494 -0.135 41.750 1.00 56.94 119 GLN A N 1
ATOM 1016 C CA . GLN A 1 119 ? -65.326 0.946 41.193 1.00 56.94 119 GLN A CA 1
ATOM 1017 C C . GLN A 1 119 ? -65.576 0.804 39.669 1.00 56.94 119 GLN A C 1
ATOM 1019 O O . GLN A 1 119 ? -65.518 1.774 38.922 1.00 56.94 119 GLN A O 1
ATOM 1024 N N . GLY A 1 120 ? -65.786 -0.409 39.148 1.00 61.25 120 GLY A N 1
ATOM 1025 C CA . GLY A 1 120 ? -66.224 -0.574 37.747 1.00 61.25 120 GLY A CA 1
ATOM 1026 C C . GLY A 1 120 ? -65.141 -0.497 36.654 1.00 61.25 120 GLY A C 1
ATOM 1027 O O . GLY A 1 120 ? -65.443 -0.795 35.502 1.00 61.25 120 GLY A O 1
ATOM 1028 N N . SER A 1 121 ? -63.886 -0.170 36.982 1.00 64.19 121 SER A N 1
ATOM 1029 C CA . SER A 1 121 ? -62.751 -0.242 36.046 1.00 64.19 121 SER A CA 1
ATOM 1030 C C . SER A 1 121 ? -61.677 -1.211 36.546 1.00 64.19 121 SER A C 1
ATOM 1032 O O . SER A 1 121 ? -61.213 -1.121 37.685 1.00 64.19 121 SER A O 1
ATOM 1034 N N . VAL A 1 122 ? -61.286 -2.161 35.689 1.00 62.94 122 VAL A N 1
ATOM 1035 C CA . VAL A 1 122 ? -60.172 -3.082 35.950 1.00 62.94 122 VAL A CA 1
ATOM 1036 C C . VAL A 1 122 ? -58.872 -2.291 35.894 1.00 62.94 122 VAL A C 1
ATOM 1038 O O . VAL A 1 122 ? -58.415 -1.905 34.823 1.00 62.94 122 VAL A O 1
ATOM 1041 N N . LYS A 1 123 ? -58.247 -2.068 37.051 1.00 61.53 123 LYS A N 1
ATOM 1042 C CA . LYS A 1 123 ? -56.832 -1.694 37.127 1.00 61.53 123 LYS A CA 1
ATOM 1043 C C . LYS A 1 123 ? -56.020 -2.968 37.356 1.00 61.53 123 LYS A C 1
ATOM 1045 O O . LYS A 1 123 ? -55.767 -3.351 38.491 1.00 61.53 123 LYS A O 1
ATOM 1050 N N . GLY A 1 124 ? -55.680 -3.658 36.271 1.00 64.31 124 GLY A N 1
ATOM 1051 C CA . GLY A 1 124 ? -54.926 -4.913 36.282 1.00 64.31 124 GLY A CA 1
ATOM 1052 C C . GLY A 1 124 ? -54.758 -5.478 34.872 1.00 64.31 124 GLY A C 1
ATOM 1053 O O . GLY A 1 124 ? -55.509 -5.119 33.970 1.00 64.31 124 GLY A O 1
ATOM 1054 N N . TYR A 1 125 ? -53.748 -6.326 34.674 1.00 58.69 125 TYR A N 1
ATOM 1055 C CA . TYR A 1 125 ? -53.407 -6.890 33.366 1.00 58.69 125 TYR A CA 1
ATOM 1056 C C . TYR A 1 125 ? -54.567 -7.704 32.776 1.00 58.69 125 TYR A C 1
ATOM 1058 O O . TYR A 1 125 ? -55.097 -8.598 33.433 1.00 58.69 125 TYR A O 1
ATOM 1066 N N . HIS A 1 126 ? -54.919 -7.429 31.517 1.00 62.72 126 HIS A N 1
ATOM 1067 C CA . HIS A 1 126 ? -55.745 -8.326 30.714 1.00 62.72 126 HIS A CA 1
ATOM 1068 C C . HIS A 1 126 ? -54.949 -9.610 30.473 1.00 62.72 126 HIS A C 1
ATOM 1070 O O . HIS A 1 126 ? -53.964 -9.603 29.728 1.00 62.72 126 HIS A O 1
ATOM 1076 N N . ASP A 1 127 ? -55.345 -10.703 31.122 1.00 62.38 127 ASP A N 1
ATOM 1077 C CA . ASP A 1 127 ? -54.819 -12.019 30.780 1.00 62.38 127 ASP A CA 1
ATOM 1078 C C . ASP A 1 127 ? -55.152 -12.317 29.306 1.00 62.38 127 ASP A C 1
ATOM 1080 O O . ASP A 1 127 ? -56.114 -11.789 28.743 1.00 62.38 127 ASP A O 1
ATOM 1084 N N . LYS A 1 128 ? -54.383 -13.187 28.649 1.00 60.88 128 LYS A N 1
ATOM 1085 C CA . LYS A 1 128 ? -54.673 -13.637 27.278 1.00 60.88 128 LYS A CA 1
ATOM 1086 C C . LYS A 1 128 ? -56.055 -14.297 27.169 1.00 60.88 128 LYS A C 1
ATOM 1088 O O . LYS A 1 128 ? -56.618 -14.328 26.081 1.00 60.88 128 LYS A O 1
ATOM 1093 N N . ALA A 1 129 ? -56.606 -14.772 28.288 1.00 59.28 129 ALA A N 1
ATOM 1094 C CA . ALA A 1 129 ? -57.974 -15.271 28.412 1.00 59.28 129 ALA A CA 1
ATOM 1095 C C . ALA A 1 129 ? -59.050 -14.165 28.489 1.00 59.28 129 ALA A C 1
ATOM 1097 O O . ALA A 1 129 ? -60.234 -14.454 28.358 1.00 59.28 129 ALA A O 1
ATOM 1098 N N . SER A 1 130 ? -58.661 -12.908 28.720 1.00 65.50 130 SER A N 1
ATOM 1099 C CA . SER A 1 130 ? -59.565 -11.755 28.828 1.00 65.50 130 SER A CA 1
ATOM 1100 C C . SER A 1 130 ? -59.838 -11.069 27.487 1.00 65.50 130 SER A C 1
ATOM 1102 O O . SER A 1 130 ? -60.726 -10.222 27.409 1.00 65.50 130 SER A O 1
ATOM 1104 N N . TYR A 1 131 ? -59.092 -11.411 26.432 1.00 66.19 131 TYR A N 1
ATOM 1105 C CA . TYR A 1 131 ? -59.395 -10.941 25.084 1.00 66.19 131 TYR A CA 1
ATOM 1106 C C . TYR A 1 131 ? -60.511 -11.798 24.497 1.00 66.19 131 TYR A C 1
ATOM 1108 O O . TYR A 1 131 ? -60.407 -13.024 24.453 1.00 66.19 131 TYR A O 1
ATOM 1116 N N . ALA A 1 132 ? -61.575 -11.148 24.025 1.00 73.00 132 ALA A N 1
ATOM 1117 C CA . ALA A 1 132 ? -62.574 -11.827 23.215 1.00 73.00 132 ALA A CA 1
ATOM 1118 C C . ALA A 1 132 ? -61.870 -12.504 22.031 1.00 73.00 132 ALA A C 1
ATOM 1120 O O . ALA A 1 132 ? -61.002 -11.900 21.394 1.00 73.00 132 ALA A O 1
ATOM 1121 N N . ILE A 1 133 ? -62.225 -13.763 21.760 1.00 64.19 133 ILE A N 1
ATOM 1122 C CA . ILE A 1 133 ? -61.691 -14.505 20.615 1.00 64.19 133 ILE A CA 1
ATOM 1123 C C . ILE A 1 133 ? -61.932 -13.642 19.364 1.00 64.19 133 ILE A C 1
ATOM 1125 O O . ILE A 1 133 ? -63.087 -13.279 19.117 1.00 64.19 133 ILE A O 1
ATOM 1129 N N . PRO A 1 134 ? -60.882 -13.271 18.603 1.00 75.25 134 PRO A N 1
ATOM 1130 C CA . PRO A 1 134 ? -61.042 -12.410 17.441 1.00 75.25 134 PRO A CA 1
ATOM 1131 C C . PRO A 1 134 ? -62.040 -13.026 16.460 1.00 75.25 134 PRO A C 1
ATOM 1133 O O . PRO A 1 134 ? -61.933 -14.201 16.115 1.00 75.25 134 PRO A O 1
ATOM 1136 N N . SER A 1 135 ? -62.997 -12.229 15.986 1.00 69.75 135 SER A N 1
ATOM 1137 C CA . SER A 1 135 ? -63.996 -12.669 15.001 1.00 69.75 135 SER A CA 1
ATOM 1138 C C . SER A 1 135 ? -63.400 -12.932 13.615 1.00 69.75 135 SER A C 1
ATOM 1140 O O . SER A 1 135 ? -64.054 -13.524 12.760 1.00 69.75 135 SER A O 1
ATOM 1142 N N . TYR A 1 136 ? -62.159 -12.500 13.388 1.00 74.69 136 TYR A N 1
ATOM 1143 C CA . TYR A 1 136 ? -61.454 -12.623 12.125 1.00 74.69 136 TYR A CA 1
ATOM 1144 C C . TYR A 1 136 ? -60.020 -13.102 12.359 1.00 74.69 136 TYR A C 1
ATOM 1146 O O . TYR A 1 136 ? -59.274 -12.521 13.148 1.00 74.69 136 TYR A O 1
ATOM 1154 N N . TYR A 1 137 ? -59.630 -14.155 11.644 1.00 72.94 137 TYR A N 1
ATOM 1155 C CA . TYR A 1 137 ? -58.248 -14.616 11.570 1.00 72.94 137 TYR A CA 1
ATOM 1156 C C . TYR A 1 137 ? -57.601 -14.043 10.313 1.00 72.94 137 TYR A C 1
ATOM 1158 O O . TYR A 1 137 ? -58.125 -14.221 9.218 1.00 72.94 137 TYR A O 1
ATOM 1166 N N . ASN A 1 138 ? -56.448 -13.389 10.467 1.00 75.94 138 ASN A N 1
ATOM 1167 C CA . ASN A 1 138 ? -55.658 -12.897 9.343 1.00 75.94 138 ASN A CA 1
ATOM 1168 C C . ASN A 1 138 ? -55.123 -14.094 8.528 1.00 75.94 138 ASN A C 1
ATOM 1170 O O . ASN A 1 138 ? -54.286 -14.837 9.057 1.00 75.94 138 ASN A O 1
ATOM 1174 N N . PRO A 1 139 ? -55.599 -14.334 7.289 1.00 78.31 139 PRO A N 1
ATOM 1175 C CA . PRO A 1 139 ? -55.139 -15.466 6.504 1.00 78.31 139 PRO A CA 1
ATOM 1176 C C . PRO A 1 139 ? -53.673 -15.249 6.130 1.00 78.31 139 PRO A C 1
ATOM 1178 O O . PRO A 1 139 ? -53.305 -14.279 5.472 1.00 78.31 139 PRO A O 1
ATOM 1181 N N . VAL A 1 140 ? -52.814 -16.165 6.570 1.00 75.75 140 VAL A N 1
ATOM 1182 C CA . VAL A 1 140 ? -51.390 -16.125 6.245 1.00 75.75 140 VAL A CA 1
ATOM 1183 C C . VAL A 1 140 ? -51.220 -16.610 4.800 1.00 75.75 140 VAL A C 1
ATOM 1185 O O . VAL A 1 140 ? -51.596 -17.746 4.515 1.00 75.75 140 VAL A O 1
ATOM 1188 N N . PRO A 1 141 ? -50.646 -15.811 3.883 1.00 76.56 141 PRO A N 1
ATOM 1189 C CA . PRO A 1 141 ? -50.708 -16.079 2.441 1.00 76.56 141 PRO A CA 1
ATOM 1190 C C . PRO A 1 141 ? -49.984 -17.358 1.986 1.00 76.56 141 PRO A C 1
ATOM 1192 O O . PRO A 1 141 ? -50.257 -17.858 0.900 1.00 76.56 141 PRO A O 1
ATOM 1195 N N . TRP A 1 142 ? -49.087 -17.919 2.804 1.00 77.00 142 TRP A N 1
ATOM 1196 C CA . TRP A 1 142 ? -48.418 -19.204 2.542 1.00 77.00 142 TRP A CA 1
ATOM 1197 C C . TRP A 1 142 ? -49.054 -20.400 3.267 1.00 77.00 142 TRP A C 1
ATOM 1199 O O . TRP A 1 142 ? -48.563 -21.523 3.143 1.00 77.00 142 TRP A O 1
ATOM 1209 N N . MET A 1 143 ? -50.116 -20.186 4.048 1.00 76.25 143 MET A N 1
ATOM 1210 C CA . MET A 1 143 ? -50.868 -21.262 4.687 1.00 76.25 143 MET A CA 1
ATOM 1211 C C . MET A 1 143 ? -52.173 -21.499 3.923 1.00 76.25 143 MET A C 1
ATOM 1213 O O . MET A 1 143 ? -52.946 -20.559 3.739 1.00 76.25 143 MET A O 1
ATOM 1217 N N . PRO A 1 144 ? -52.462 -22.741 3.498 1.00 77.00 144 PRO A N 1
ATOM 1218 C CA . PRO A 1 144 ? -53.744 -23.061 2.888 1.00 77.00 144 PRO A CA 1
ATOM 1219 C C . PRO A 1 144 ? -54.890 -22.688 3.832 1.00 77.00 144 PRO A C 1
ATOM 1221 O O . PRO A 1 144 ? -54.909 -23.116 4.990 1.00 77.00 144 PRO A O 1
ATOM 1224 N N . ILE A 1 145 ? -55.845 -21.895 3.339 1.00 70.81 145 ILE A N 1
ATOM 1225 C CA . ILE A 1 145 ? -57.064 -21.559 4.079 1.00 70.81 145 ILE A CA 1
ATOM 1226 C C . ILE A 1 145 ? -57.758 -22.878 4.413 1.00 70.81 145 ILE A C 1
ATOM 1228 O O . ILE A 1 145 ? -58.066 -23.662 3.514 1.00 70.81 145 ILE A O 1
ATOM 1232 N N . HIS A 1 146 ? -57.961 -23.145 5.704 1.00 65.88 146 HIS A N 1
ATOM 1233 C CA . HIS A 1 146 ? -58.577 -24.386 6.157 1.00 65.88 146 HIS A CA 1
ATOM 1234 C C . HIS A 1 146 ? -60.059 -24.363 5.779 1.00 65.88 146 HIS A C 1
ATOM 1236 O O . HIS A 1 146 ? -60.901 -23.881 6.531 1.00 65.88 146 HIS A O 1
ATOM 1242 N N . THR A 1 147 ? -60.380 -24.834 4.576 1.00 66.94 147 THR A N 1
ATOM 1243 C CA . THR A 1 147 ? -61.761 -25.073 4.169 1.00 66.94 147 THR A CA 1
ATOM 1244 C C . THR A 1 147 ? -62.252 -26.249 5.009 1.00 66.94 147 THR A C 1
ATOM 1246 O O . THR A 1 147 ? -61.660 -27.332 4.919 1.00 66.94 147 THR A O 1
ATOM 1249 N N . PRO A 1 148 ? -63.264 -26.076 5.878 1.00 67.19 148 PRO A N 1
ATOM 1250 C CA . PRO A 1 148 ? -63.816 -27.205 6.606 1.00 67.19 148 PRO A CA 1
ATOM 1251 C C . PRO A 1 148 ? -64.313 -28.211 5.569 1.00 67.19 148 PRO A C 1
ATOM 1253 O O . PRO A 1 148 ? -65.124 -27.881 4.707 1.00 67.19 148 PRO A O 1
ATOM 1256 N N . LYS A 1 149 ? -63.761 -29.426 5.600 1.00 59.91 149 LYS A N 1
ATOM 1257 C CA . LYS A 1 149 ? -64.217 -30.509 4.727 1.00 59.91 149 LYS A CA 1
ATOM 1258 C C . LYS A 1 149 ? -65.687 -30.746 5.039 1.00 59.91 149 LYS A C 1
ATOM 1260 O O . LYS A 1 149 ? -66.019 -30.951 6.208 1.00 59.91 149 LYS A O 1
ATOM 1265 N N . GLU A 1 150 ? -66.540 -30.711 4.017 1.00 60.97 150 GLU A N 1
ATOM 1266 C CA . GLU A 1 150 ? -67.945 -31.069 4.173 1.00 60.97 150 GLU A CA 1
ATOM 1267 C C . GLU A 1 150 ? -68.033 -32.407 4.902 1.00 60.97 150 GLU A C 1
ATOM 1269 O O . GLU A 1 150 ? -67.316 -33.361 4.584 1.00 60.97 150 GLU A O 1
ATOM 1274 N N . HIS A 1 151 ? -68.852 -32.438 5.950 1.00 51.34 151 HIS A N 1
ATOM 1275 C CA . HIS A 1 151 ? -69.003 -33.590 6.820 1.00 51.34 151 HIS A CA 1
ATOM 1276 C C . HIS A 1 151 ? -69.653 -34.745 6.045 1.00 51.34 151 HIS A C 1
ATOM 1278 O O . HIS A 1 151 ? -70.848 -35.007 6.173 1.00 51.34 151 HIS A O 1
ATOM 1284 N N . THR A 1 152 ? -68.878 -35.491 5.257 1.00 56.72 152 THR A N 1
ATOM 1285 C CA . THR A 1 152 ? -69.292 -36.828 4.842 1.00 56.72 152 THR A CA 1
ATOM 1286 C C . THR A 1 152 ? -69.327 -37.672 6.108 1.00 56.72 152 THR A C 1
ATOM 1288 O O . THR A 1 152 ? -68.298 -37.873 6.760 1.00 56.72 152 THR A O 1
ATOM 1291 N N . LYS A 1 153 ? -70.536 -38.089 6.493 1.00 54.97 153 LYS A N 1
ATOM 1292 C CA . LYS A 1 153 ? -70.824 -38.868 7.702 1.00 54.97 153 LYS A CA 1
ATOM 1293 C C . LYS A 1 153 ? -69.780 -39.983 7.886 1.00 54.97 153 LYS A C 1
ATOM 1295 O O . LYS A 1 153 ? -69.513 -40.714 6.930 1.00 54.97 153 LYS A O 1
ATOM 1300 N N . PRO A 1 154 ? -69.190 -40.148 9.082 1.00 45.22 154 PRO A N 1
ATOM 1301 C CA . PRO A 1 154 ? -68.156 -41.150 9.278 1.00 45.22 154 PRO A CA 1
ATOM 1302 C C . PRO A 1 154 ? -68.771 -42.552 9.227 1.00 45.22 154 PRO A C 1
ATOM 1304 O O . PRO A 1 154 ? -69.559 -42.932 10.093 1.00 45.22 154 PRO A O 1
ATOM 1307 N N . VAL A 1 155 ? -68.375 -43.347 8.231 1.00 49.41 155 VAL A N 1
ATOM 1308 C CA . VAL A 1 155 ? -68.505 -44.806 8.300 1.00 49.41 155 VAL A CA 1
ATOM 1309 C C . VAL A 1 155 ? -67.587 -45.279 9.423 1.00 49.41 155 VAL A C 1
ATOM 1311 O O . VAL A 1 155 ? -66.372 -45.079 9.388 1.00 49.41 155 VAL A O 1
ATOM 1314 N N . ALA A 1 156 ? -68.190 -45.872 10.450 1.00 51.62 156 ALA A N 1
ATOM 1315 C CA . ALA A 1 156 ? -67.507 -46.359 11.635 1.00 51.62 156 ALA A CA 1
ATOM 1316 C C . ALA A 1 156 ? -66.396 -47.359 11.269 1.00 51.62 156 ALA A C 1
ATOM 1318 O O . ALA A 1 156 ? -66.655 -48.476 10.820 1.00 51.62 156 ALA A O 1
ATOM 1319 N N . LYS A 1 157 ? -65.140 -46.978 11.514 1.00 45.56 157 LYS A N 1
ATOM 1320 C CA . LYS A 1 157 ? -63.994 -47.892 11.516 1.00 45.56 157 LYS A CA 1
ATOM 1321 C C . LYS A 1 157 ? -63.155 -47.640 12.769 1.00 45.56 157 LYS A C 1
ATOM 1323 O O . LYS A 1 157 ? -62.322 -46.750 12.811 1.00 45.56 157 LYS A O 1
ATOM 1328 N N . GLY A 1 158 ? -63.429 -48.462 13.781 1.00 38.12 158 GLY A N 1
ATOM 1329 C CA . GLY A 1 158 ? -62.439 -49.072 14.673 1.00 38.12 158 GLY A CA 1
ATOM 1330 C C . GLY A 1 158 ? -61.542 -48.165 15.521 1.00 38.12 158 GLY A C 1
ATOM 1331 O O . GLY A 1 158 ? -60.533 -47.649 15.057 1.00 38.12 158 GLY A O 1
ATOM 1332 N N . LYS A 1 159 ? -61.806 -48.141 16.833 1.00 47.91 159 LYS A N 1
ATOM 1333 C CA . LYS A 1 159 ? -60.818 -47.803 17.870 1.00 47.91 159 LYS A CA 1
ATOM 1334 C C . LYS A 1 159 ? -59.558 -48.674 17.729 1.00 47.91 159 LYS A C 1
ATOM 1336 O O . LYS A 1 159 ? -59.629 -49.857 18.043 1.00 47.91 159 LYS A O 1
ATOM 1341 N N . LYS A 1 160 ? -58.415 -48.082 17.368 1.00 39.44 160 LYS A N 1
ATOM 1342 C CA . LYS A 1 160 ? -57.039 -48.485 17.749 1.00 39.44 160 LYS A CA 1
ATOM 1343 C C . LYS A 1 160 ? -56.212 -47.195 17.687 1.00 39.44 160 LYS A C 1
ATOM 1345 O O . LYS A 1 160 ? -56.243 -46.514 16.679 1.00 39.44 160 LYS A O 1
ATOM 1350 N N . GLY A 1 161 ? -55.596 -46.678 18.738 1.00 37.19 161 GLY A N 1
ATOM 1351 C CA . GLY A 1 161 ? -54.639 -47.310 19.632 1.00 37.19 161 GLY A CA 1
ATOM 1352 C C . GLY A 1 161 ? -53.446 -46.349 19.674 1.00 37.19 161 GLY A C 1
ATOM 1353 O O . GLY A 1 161 ? -52.810 -46.093 18.659 1.00 37.19 161 GLY A O 1
ATOM 1354 N N . ARG A 1 162 ? -53.219 -45.729 20.829 1.00 42.22 162 ARG A N 1
ATOM 1355 C CA . ARG A 1 162 ? -52.159 -44.750 21.096 1.00 42.22 162 ARG A CA 1
ATOM 1356 C C . ARG A 1 162 ? -50.804 -45.467 21.009 1.00 42.22 162 ARG A C 1
ATOM 1358 O O . ARG A 1 162 ? -50.584 -46.395 21.779 1.00 42.22 162 ARG A O 1
ATOM 1365 N N . GLY A 1 163 ? -49.901 -45.075 20.104 1.00 36.72 163 GLY A N 1
ATOM 1366 C CA . GLY A 1 163 ? -48.601 -45.749 20.020 1.00 36.72 163 GLY A CA 1
ATOM 1367 C C . GLY A 1 163 ? -47.589 -45.190 19.018 1.00 36.72 163 GLY A C 1
ATOM 1368 O O . GLY A 1 163 ? -47.761 -45.333 17.819 1.00 36.72 163 GLY A O 1
ATOM 1369 N N . LYS A 1 164 ? -46.485 -44.685 19.587 1.00 38.22 164 LYS A N 1
ATOM 1370 C CA . LYS A 1 164 ? -45.101 -44.626 19.075 1.00 38.22 164 LYS A CA 1
ATOM 1371 C C . LYS A 1 164 ? -44.758 -43.723 17.879 1.00 38.22 164 LYS A C 1
ATOM 1373 O O . LYS A 1 164 ? -44.999 -44.023 16.719 1.00 38.22 164 LYS A O 1
ATOM 1378 N N . ARG A 1 165 ? -44.003 -42.669 18.219 1.00 43.47 165 ARG A N 1
ATOM 1379 C CA . ARG A 1 165 ? -43.050 -41.978 17.342 1.00 43.47 165 ARG A CA 1
ATOM 1380 C C . ARG A 1 165 ? -41.964 -42.975 16.932 1.00 43.47 165 ARG A C 1
ATOM 1382 O O . ARG A 1 165 ? -41.249 -43.479 17.796 1.00 43.47 165 ARG A O 1
ATOM 1389 N N . THR A 1 166 ? -41.828 -43.228 15.639 1.00 42.53 166 THR A N 1
ATOM 1390 C CA . THR A 1 166 ? -40.638 -43.851 15.054 1.00 42.53 166 THR A CA 1
ATOM 1391 C C . THR A 1 166 ? -39.899 -42.793 14.249 1.00 42.53 166 THR A C 1
ATOM 1393 O O . THR A 1 166 ? -40.476 -42.156 13.370 1.00 42.53 166 THR A O 1
ATOM 1396 N N . ASN A 1 167 ? -38.631 -42.586 14.599 1.00 46.22 167 ASN A N 1
ATOM 1397 C CA . ASN A 1 167 ? -37.706 -41.717 13.887 1.00 46.22 167 ASN A CA 1
ATOM 1398 C C . ASN A 1 167 ? -37.499 -42.271 12.473 1.00 46.22 167 ASN A C 1
ATOM 1400 O O . ASN A 1 167 ? -36.948 -43.358 12.316 1.00 46.22 167 ASN A O 1
ATOM 1404 N N . ALA A 1 168 ? -37.954 -41.534 11.460 1.00 42.00 168 ALA A N 1
ATOM 1405 C CA . ALA A 1 168 ? -37.603 -41.801 10.076 1.00 42.00 168 ALA A CA 1
ATOM 1406 C C . ALA A 1 168 ? -36.334 -41.015 9.741 1.00 42.00 168 ALA A C 1
ATOM 1408 O O . ALA A 1 168 ? -36.314 -39.784 9.720 1.00 42.00 168 ALA A O 1
ATOM 1409 N N . THR A 1 169 ? -35.277 -41.790 9.550 1.00 41.50 169 THR A N 1
ATOM 1410 C CA . THR A 1 169 ? -33.956 -41.422 9.069 1.00 41.50 169 THR A CA 1
ATOM 1411 C C . THR A 1 169 ? -34.026 -40.599 7.786 1.00 41.50 169 THR A C 1
ATOM 1413 O O . THR A 1 169 ? -34.820 -40.854 6.882 1.00 41.50 169 THR A O 1
ATOM 1416 N N . SER A 1 170 ? -33.141 -39.610 7.743 1.00 51.69 170 SER A N 1
ATOM 1417 C CA . SER A 1 170 ? -32.784 -38.755 6.622 1.00 51.69 170 SER A CA 1
ATOM 1418 C C . SER A 1 170 ? -32.573 -39.514 5.310 1.00 51.69 170 SER A C 1
ATOM 1420 O O . SER A 1 170 ? -31.637 -40.302 5.200 1.00 51.69 170 SER A O 1
ATOM 1422 N N . LEU A 1 171 ? -33.353 -39.174 4.287 1.00 45.00 171 LEU A N 1
ATOM 1423 C CA . LEU A 1 171 ? -33.007 -39.408 2.888 1.00 45.00 171 LEU A CA 1
ATOM 1424 C C . LEU A 1 171 ? -33.515 -38.224 2.057 1.00 45.00 171 LEU A C 1
ATOM 1426 O O . LEU A 1 171 ? -34.711 -37.959 2.001 1.00 45.00 171 LEU A O 1
ATOM 1430 N N . GLY A 1 172 ? -32.578 -37.510 1.428 1.00 42.53 172 GLY A N 1
ATOM 1431 C CA . GLY A 1 172 ? -32.856 -36.706 0.238 1.00 42.53 172 GLY A CA 1
ATOM 1432 C C . GLY A 1 172 ? -33.287 -35.253 0.449 1.00 42.53 172 GLY A C 1
ATOM 1433 O O . GLY A 1 172 ? -34.368 -34.864 0.022 1.00 42.53 172 GLY A O 1
ATOM 1434 N N . ARG A 1 173 ? -32.407 -34.398 0.985 1.00 43.56 173 ARG A N 1
ATOM 1435 C CA . ARG A 1 173 ? -32.339 -33.006 0.502 1.00 43.56 173 ARG A CA 1
ATOM 1436 C C . ARG A 1 173 ? -31.036 -32.840 -0.257 1.00 43.56 173 ARG A C 1
ATOM 1438 O O . ARG A 1 173 ? -29.986 -32.612 0.331 1.00 43.56 173 ARG A O 1
ATOM 1445 N N . GLN A 1 174 ? -31.126 -32.991 -1.572 1.00 48.66 174 GLN A N 1
ATOM 1446 C CA . GLN A 1 174 ? -30.116 -32.512 -2.497 1.00 48.66 174 GLN A CA 1
ATOM 1447 C C . GLN A 1 174 ? -30.090 -30.986 -2.366 1.00 48.66 174 GLN A C 1
ATOM 1449 O O . GLN A 1 174 ? -30.954 -30.284 -2.886 1.00 48.66 174 GLN A O 1
ATOM 1454 N N . ILE A 1 175 ? -29.148 -30.486 -1.569 1.00 49.19 175 ILE A N 1
ATOM 1455 C CA . ILE A 1 175 ? -28.823 -29.066 -1.501 1.00 49.19 175 ILE A CA 1
ATOM 1456 C C . ILE A 1 175 ? -28.280 -28.719 -2.885 1.00 49.19 175 ILE A C 1
ATOM 1458 O O . ILE A 1 175 ? -27.176 -29.128 -3.242 1.00 49.19 175 ILE A O 1
ATOM 1462 N N . GLN A 1 176 ? -29.076 -28.020 -3.692 1.00 53.28 176 GLN A N 1
ATOM 1463 C CA . GLN A 1 176 ? -28.551 -27.346 -4.870 1.00 53.28 176 GLN A CA 1
ATOM 1464 C C . GLN A 1 176 ? -27.554 -26.307 -4.355 1.00 53.28 176 GLN A C 1
ATOM 1466 O O . GLN A 1 176 ? -27.943 -25.297 -3.772 1.00 53.28 176 GLN A O 1
ATOM 1471 N N . GLN A 1 177 ? -26.260 -26.592 -4.490 1.00 53.06 177 GLN A N 1
ATOM 1472 C CA . GLN A 1 177 ? -25.240 -25.565 -4.346 1.00 53.06 177 GLN A CA 1
ATOM 1473 C C . GLN A 1 177 ? -25.528 -24.520 -5.424 1.00 53.06 177 GLN A C 1
ATOM 1475 O O . GLN A 1 177 ? -25.498 -24.829 -6.615 1.00 53.06 177 GLN A O 1
ATOM 1480 N N . ALA A 1 178 ? -25.867 -23.301 -5.009 1.00 59.75 178 ALA A N 1
ATOM 1481 C CA . ALA A 1 178 ? -25.931 -22.181 -5.929 1.00 59.75 178 ALA A CA 1
ATOM 1482 C C . ALA A 1 178 ? -24.534 -22.005 -6.538 1.00 59.75 178 ALA A C 1
ATOM 1484 O O . ALA A 1 178 ? -23.556 -21.834 -5.808 1.00 59.75 178 ALA A O 1
ATOM 1485 N N . LEU A 1 179 ? -24.442 -22.098 -7.867 1.00 64.06 179 LEU A N 1
ATOM 1486 C CA . LEU A 1 179 ? -23.236 -21.740 -8.608 1.00 64.06 179 LEU A CA 1
ATOM 1487 C C . LEU A 1 179 ? -22.818 -20.331 -8.173 1.00 64.06 179 LEU A C 1
ATOM 1489 O O . LEU A 1 179 ? -23.651 -19.422 -8.127 1.00 64.06 179 LEU A O 1
ATOM 1493 N N . SER A 1 180 ? -21.549 -20.166 -7.800 1.00 66.88 180 SER A N 1
ATOM 1494 C CA . SER A 1 180 ? -21.018 -18.871 -7.387 1.00 66.88 180 SER A CA 1
ATOM 1495 C C . SER A 1 180 ? -21.245 -17.828 -8.492 1.00 66.88 180 SER A C 1
ATOM 1497 O O . SER A 1 180 ? -21.126 -18.149 -9.678 1.00 66.88 180 SER A O 1
ATOM 1499 N N . PRO A 1 181 ? -21.583 -16.575 -8.138 1.00 71.75 181 PRO A N 1
ATOM 1500 C CA . PRO A 1 181 ? -21.748 -15.519 -9.127 1.00 71.75 181 PRO A CA 1
ATOM 1501 C C . PRO A 1 181 ? -20.439 -15.302 -9.911 1.00 71.75 181 PRO A C 1
ATOM 1503 O O . PRO A 1 181 ? -19.352 -15.461 -9.345 1.00 71.75 181 PRO A O 1
ATOM 1506 N N . PRO A 1 182 ? -20.520 -14.949 -11.207 1.00 68.06 182 PRO A N 1
ATOM 1507 C CA . PRO A 1 182 ? -19.347 -14.806 -12.059 1.00 68.06 182 PRO A CA 1
ATOM 1508 C C . PRO A 1 182 ? -18.400 -13.738 -11.502 1.00 68.06 182 PRO A C 1
ATOM 1510 O O . PRO A 1 182 ? -18.810 -12.623 -11.177 1.00 68.06 182 PRO A O 1
ATOM 1513 N N . LEU A 1 183 ? -17.120 -14.096 -11.391 1.00 64.88 183 LEU A N 1
ATOM 1514 C CA . LEU A 1 183 ? -16.062 -13.193 -10.951 1.00 64.88 183 LEU A CA 1
ATOM 1515 C C . LEU A 1 183 ? -15.993 -11.972 -11.883 1.00 64.88 183 LEU A C 1
ATOM 1517 O O . LEU A 1 183 ? -16.045 -12.107 -13.103 1.00 64.88 183 LEU A O 1
ATOM 1521 N N . LEU A 1 184 ? -15.805 -10.782 -11.303 1.00 57.91 184 LEU A N 1
ATOM 1522 C CA . LEU A 1 184 ? -15.665 -9.473 -11.972 1.00 57.91 184 LEU A CA 1
ATOM 1523 C C . LEU A 1 184 ? -14.441 -9.342 -12.908 1.00 57.91 184 LEU A C 1
ATOM 1525 O O . LEU A 1 184 ? -14.079 -8.239 -13.318 1.00 57.91 184 LEU A O 1
ATOM 1529 N N . PHE A 1 185 ? -13.799 -10.446 -13.282 1.00 53.84 185 PHE A N 1
ATOM 1530 C CA . PHE A 1 185 ? -12.746 -10.452 -14.285 1.00 53.84 185 PHE A CA 1
ATOM 1531 C C . PHE A 1 185 ? -13.368 -10.716 -15.650 1.00 53.84 185 PHE A C 1
ATOM 1533 O O . PHE A 1 185 ? -13.575 -11.850 -16.070 1.00 53.84 185 PHE A O 1
ATOM 1540 N N . ARG A 1 186 ? -13.668 -9.627 -16.357 1.00 58.16 186 ARG A N 1
ATOM 1541 C CA . ARG A 1 186 ? -13.982 -9.669 -17.782 1.00 58.16 186 ARG A CA 1
ATOM 1542 C C . ARG A 1 186 ? -12.742 -10.162 -18.523 1.00 58.16 186 ARG A C 1
ATOM 1544 O O . ARG A 1 186 ? -11.796 -9.398 -18.719 1.00 58.16 186 ARG A O 1
ATOM 1551 N N . GLU A 1 187 ? -12.737 -11.435 -18.910 1.00 53.56 187 GLU A N 1
ATOM 1552 C CA . GLU A 1 187 ? -11.785 -11.954 -19.887 1.00 53.56 187 GLU A CA 1
ATOM 1553 C C . GLU A 1 187 ? -11.848 -11.055 -21.124 1.00 53.56 187 GLU A C 1
ATOM 1555 O O . GLU A 1 187 ? -12.891 -10.897 -21.766 1.00 53.56 187 GLU A O 1
ATOM 1560 N N . ARG A 1 188 ? -10.733 -10.390 -21.432 1.00 51.22 188 ARG A N 1
ATOM 1561 C CA . ARG A 1 188 ? -10.598 -9.647 -22.682 1.00 51.22 188 ARG A CA 1
ATOM 1562 C C . ARG A 1 188 ? -10.548 -10.685 -23.795 1.00 51.22 188 ARG A C 1
ATOM 1564 O O . ARG A 1 188 ? -9.529 -11.341 -23.990 1.00 51.22 188 ARG A O 1
ATOM 1571 N N . SER A 1 189 ? -11.677 -10.860 -24.474 1.00 51.66 189 SER A N 1
ATOM 1572 C CA . SER A 1 189 ? -11.794 -11.710 -25.655 1.00 51.66 189 SER A CA 1
ATOM 1573 C C . SER A 1 189 ? -10.722 -11.336 -26.680 1.00 51.66 189 SER A C 1
ATOM 1575 O O . SER A 1 189 ? -10.486 -10.160 -26.958 1.00 51.66 189 SER A O 1
ATOM 1577 N N . ALA A 1 190 ? -10.085 -12.347 -27.272 1.00 55.69 190 ALA A N 1
ATOM 1578 C CA . ALA A 1 190 ? -8.986 -12.226 -28.232 1.00 55.69 190 ALA A CA 1
ATOM 1579 C C . ALA A 1 190 ? -9.341 -11.493 -29.550 1.00 55.69 190 ALA A C 1
ATOM 1581 O O . ALA A 1 190 ? -8.507 -11.418 -30.450 1.00 55.69 190 ALA A O 1
ATOM 1582 N N . LYS A 1 191 ? -10.549 -10.926 -29.672 1.00 52.12 191 LYS A N 1
ATOM 1583 C CA . LYS A 1 191 ? -11.007 -10.146 -30.831 1.00 52.12 191 LYS A CA 1
ATOM 1584 C C . LYS A 1 191 ? -10.544 -8.682 -30.832 1.00 52.12 191 LYS A C 1
ATOM 1586 O O . LYS A 1 191 ? -10.545 -8.074 -31.894 1.00 52.12 191 LYS A O 1
ATOM 1591 N N . ASP A 1 192 ? -10.042 -8.150 -29.715 1.00 53.53 192 ASP A N 1
ATOM 1592 C CA . ASP A 1 192 ? -9.573 -6.751 -29.638 1.00 53.53 192 ASP A CA 1
ATOM 1593 C C . ASP A 1 192 ? -8.120 -6.539 -30.123 1.00 53.53 192 ASP A C 1
ATOM 1595 O O . ASP A 1 192 ? -7.585 -5.436 -30.037 1.00 53.53 192 ASP A O 1
ATOM 1599 N N . LYS A 1 193 ? -7.451 -7.578 -30.651 1.00 56.00 193 LYS A N 1
ATOM 1600 C CA . LYS A 1 193 ? -6.062 -7.489 -31.157 1.00 56.00 193 LYS A CA 1
ATOM 1601 C C . LYS A 1 193 ? -5.936 -7.144 -32.648 1.00 56.00 193 LYS A C 1
ATOM 1603 O O . LYS A 1 193 ? -4.822 -7.083 -33.157 1.00 56.00 193 LYS A O 1
ATOM 1608 N N . LEU A 1 194 ? -7.037 -6.881 -33.349 1.00 54.53 194 LEU A N 1
ATOM 1609 C CA . LEU A 1 194 ? -7.030 -6.504 -34.767 1.00 54.53 194 LEU A CA 1
ATOM 1610 C C . LEU A 1 194 ? -7.877 -5.251 -34.982 1.00 54.53 194 LEU A C 1
ATOM 1612 O O . LEU A 1 194 ? -9.034 -5.319 -35.378 1.00 54.53 194 LEU A O 1
ATOM 1616 N N . GLY A 1 195 ? -7.291 -4.084 -34.714 1.00 47.69 195 GLY A N 1
ATOM 1617 C CA . GLY A 1 195 ? -7.943 -2.833 -35.083 1.00 47.69 195 GLY A CA 1
ATOM 1618 C C . GLY A 1 195 ? -7.334 -1.590 -34.460 1.00 47.69 195 GLY A C 1
ATOM 1619 O O . GLY A 1 195 ? -7.931 -1.027 -33.550 1.00 47.69 195 GLY A O 1
ATOM 1620 N N . LYS A 1 196 ? -6.177 -1.155 -34.977 1.00 48.16 196 LYS A N 1
ATOM 1621 C CA . LYS A 1 196 ? -5.844 0.263 -35.233 1.00 48.16 196 LYS A CA 1
ATOM 1622 C C . LYS A 1 196 ? -4.433 0.376 -35.816 1.00 48.16 196 LYS A C 1
ATOM 1624 O O . LYS A 1 196 ? -3.450 0.530 -35.104 1.00 48.16 196 LYS A O 1
ATOM 1629 N N . LEU A 1 197 ? -4.375 0.297 -37.141 1.00 44.59 197 LEU A N 1
ATOM 1630 C CA . LEU A 1 197 ? -3.370 0.967 -37.959 1.00 44.59 197 LEU A CA 1
ATOM 1631 C C . LEU A 1 197 ? -4.147 1.965 -38.820 1.00 44.59 197 LEU A C 1
ATOM 1633 O O . LEU A 1 197 ? -4.786 1.574 -39.795 1.00 44.59 197 LEU A O 1
ATOM 1637 N N . ARG A 1 198 ? -4.161 3.221 -38.383 1.00 44.56 198 ARG A N 1
ATOM 1638 C CA . ARG A 1 198 ? -4.330 4.42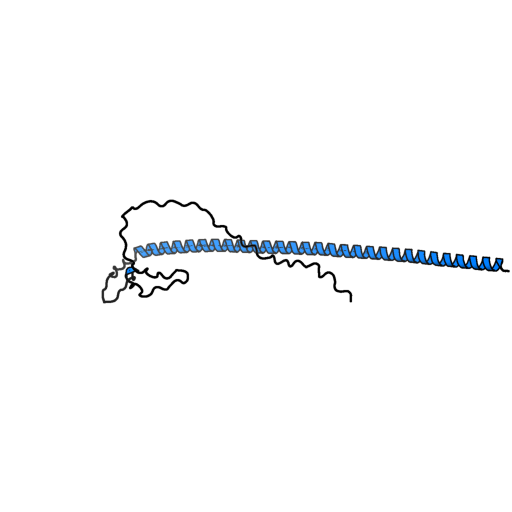5 -39.197 1.00 44.56 198 ARG A CA 1
ATOM 1639 C C . ARG A 1 198 ? -3.633 5.558 -38.470 1.00 44.56 198 ARG A C 1
ATOM 1641 O O . ARG A 1 198 ? -3.841 5.643 -37.240 1.00 44.56 198 ARG A O 1
#

InterPro domains:
  IPR025259 Coiled-coil domain-containing protein 34/181 [PF13904] (3-142)
  IPR045323 Coiled-coil domain-containing protein 34 [PTHR23247] (2-155)

Radius of gyration: 50.53 Å; chains: 1; bounding box: 115×54×133 Å

Organism: Strongylocentrotus purpuratus (NCBI:txid7668)

Foldseek 3Di:
DVVVVVVVVVVVVVVVVVVVVVVVVVVVVVVVVVVVVVVVVVVVVVVVVVVVVVVVVVVVVVVVVVVVVVVVVVVVVVVVVVVVVVVVVVVVVVVVVVVVVVVVVVDDDPPPPDCDCPDPDHPDDCDPVNDDDDPDDDDDPPDPDPDPPPCPDDPDDDDDDDDDDDDDDDDDDPPPDDDDDDDPDDDPPPVVPDDDDD

pLDDT: mean 77.29, std 20.0, range [36.72, 97.94]